Protein AF-A0A7Y5V4P2-F1 (afdb_monomer_lite)

Sequence (336 aa):
MTNLQVGQTVPDFKLDTYLPTKKDFGDFSLAANMAAGKWTVLVFYPADFTFVCATEFSSLAELYPQFQKLGAEVVTVSTDTKFTHLAWQEHEGELKGVTYPMGADPTARVSKLFGVYLEDAGVDLRDVDVERIRAAYRDGATVLVPCHRSHLDYVLISSQLFERDVMIPHVVAGENLSFFPLGPLLRRVGAVFIKRSFSGDRVFPAVFSAYLRQLIRDEFPLEFFIEGGRSRTGKLLPPKLGVLSMVMDAAAEARADRRVTLLPVAISYEQIAEEGAYARELDGGRKQAEDLGQVVKAGKVVTKRYGRVFMRVGQPILAGEVLGGLPRPWAELGRE

Structure (mmCIF, N/CA/C/O backbone):
data_AF-A0A7Y5V4P2-F1
#
_entry.id   AF-A0A7Y5V4P2-F1
#
loop_
_atom_site.group_PDB
_atom_site.id
_atom_site.type_symbol
_atom_site.label_atom_id
_atom_site.label_alt_id
_atom_site.label_comp_id
_atom_site.label_asym_id
_atom_site.label_entity_id
_atom_site.label_seq_id
_atom_site.pdbx_PDB_ins_code
_atom_site.Cartn_x
_atom_site.Cartn_y
_atom_site.Cartn_z
_atom_site.occupancy
_atom_site.B_iso_or_equiv
_atom_site.auth_seq_id
_atom_site.auth_comp_id
_atom_site.auth_asym_id
_atom_site.auth_atom_id
_atom_site.pdbx_PDB_model_num
ATOM 1 N N . MET A 1 1 ? 0.064 -15.261 -23.909 1.00 46.72 1 MET A N 1
ATOM 2 C CA . MET A 1 1 ? 1.267 -15.153 -24.770 1.00 46.72 1 MET A CA 1
ATOM 3 C C . MET A 1 1 ? 2.445 -15.722 -23.995 1.00 46.72 1 MET A C 1
ATOM 5 O O . MET A 1 1 ? 2.430 -15.631 -22.777 1.00 46.72 1 MET A O 1
ATOM 9 N N . THR A 1 2 ? 3.409 -16.366 -24.649 1.00 53.16 2 THR A N 1
ATOM 10 C CA . THR A 1 2 ? 4.579 -16.954 -23.973 1.00 53.16 2 THR A CA 1
ATOM 11 C C . THR A 1 2 ? 5.587 -15.846 -23.650 1.00 53.16 2 THR A C 1
ATOM 13 O O . THR A 1 2 ? 6.004 -15.141 -24.564 1.00 53.16 2 THR A O 1
ATOM 16 N N . ASN A 1 3 ? 5.955 -15.671 -22.378 1.00 67.25 3 ASN A N 1
ATOM 17 C CA . ASN A 1 3 ? 6.909 -14.638 -21.941 1.00 67.25 3 ASN A CA 1
ATOM 18 C C . ASN A 1 3 ? 8.305 -14.864 -22.551 1.00 67.25 3 ASN A C 1
ATOM 20 O O . ASN A 1 3 ? 8.733 -16.016 -22.681 1.00 67.25 3 ASN A O 1
ATOM 24 N N . LEU A 1 4 ? 9.024 -13.777 -22.867 1.00 78.44 4 LEU A N 1
ATOM 25 C CA . LEU A 1 4 ? 10.413 -13.830 -23.340 1.00 78.44 4 LEU A CA 1
ATOM 26 C C . LEU A 1 4 ? 11.330 -14.534 -22.334 1.00 78.44 4 LEU A C 1
ATOM 28 O O . LEU A 1 4 ? 11.268 -14.296 -21.127 1.00 78.44 4 LEU A O 1
ATOM 32 N N . GLN A 1 5 ? 12.223 -15.377 -22.847 1.00 77.56 5 GLN A N 1
ATOM 33 C CA . GLN A 1 5 ? 13.263 -16.048 -22.071 1.00 77.56 5 GLN A CA 1
ATOM 34 C C . GLN A 1 5 ? 14.657 -15.636 -22.543 1.00 77.56 5 GLN A C 1
ATOM 36 O O . GLN A 1 5 ? 14.866 -15.256 -23.695 1.00 77.56 5 GLN A O 1
ATOM 41 N N . VAL A 1 6 ? 15.637 -15.746 -21.647 1.00 81.31 6 VAL A N 1
ATOM 42 C CA . VAL A 1 6 ? 17.045 -15.496 -21.974 1.00 81.31 6 VAL A CA 1
ATOM 43 C C . VAL A 1 6 ? 17.484 -16.412 -23.120 1.00 81.31 6 VAL A C 1
ATOM 45 O O . VAL A 1 6 ? 17.203 -17.608 -23.109 1.00 81.31 6 VAL A O 1
ATOM 48 N N . GLY A 1 7 ? 18.174 -15.840 -24.108 1.00 85.12 7 GLY A N 1
ATOM 49 C CA . GLY A 1 7 ? 18.605 -16.539 -25.323 1.00 85.12 7 GLY A CA 1
ATOM 50 C C . GLY A 1 7 ? 17.618 -16.443 -26.490 1.00 85.12 7 GLY A C 1
ATOM 51 O O . GLY A 1 7 ? 17.975 -16.817 -27.604 1.00 85.12 7 GLY A O 1
ATOM 52 N N . GLN A 1 8 ? 16.411 -15.911 -26.274 1.00 86.50 8 GLN A N 1
ATOM 53 C CA . GLN A 1 8 ? 15.473 -15.602 -27.353 1.00 86.50 8 GLN A CA 1
ATOM 54 C C . GLN A 1 8 ? 15.733 -14.212 -27.938 1.00 86.50 8 GLN A C 1
ATOM 56 O O . GLN A 1 8 ? 16.146 -13.285 -27.240 1.00 86.50 8 GLN A O 1
ATOM 61 N N . THR A 1 9 ? 15.450 -14.057 -29.230 1.00 89.12 9 THR A N 1
ATOM 62 C CA . THR A 1 9 ? 15.444 -12.748 -29.884 1.00 89.12 9 THR A CA 1
ATOM 63 C C . THR A 1 9 ? 14.232 -11.951 -29.416 1.00 89.12 9 THR A C 1
ATOM 65 O O . THR A 1 9 ? 13.101 -12.426 -29.509 1.00 89.12 9 THR A O 1
ATOM 68 N N . VAL A 1 10 ? 14.467 -10.732 -28.932 1.00 90.56 10 VAL A N 1
ATOM 69 C CA . VAL A 1 10 ? 13.402 -9.800 -28.548 1.00 90.56 10 VAL A CA 1
ATOM 70 C C . VAL A 1 10 ? 12.703 -9.300 -29.823 1.00 90.56 10 VAL A C 1
ATOM 72 O O . VAL A 1 10 ? 13.386 -8.752 -30.692 1.00 90.56 10 VAL A O 1
ATOM 75 N N . PRO A 1 11 ? 11.375 -9.483 -29.975 1.00 91.12 11 PRO A N 1
ATOM 76 C CA . PRO A 1 11 ? 10.619 -8.885 -31.070 1.00 91.12 11 PRO A CA 1
ATOM 77 C C . PRO A 1 11 ? 10.746 -7.362 -31.065 1.00 91.12 11 PRO A C 1
ATOM 79 O O . PRO A 1 11 ? 10.802 -6.750 -29.998 1.00 91.12 11 PRO A O 1
ATOM 82 N N . ASP A 1 12 ? 10.749 -6.747 -32.247 1.00 93.38 12 ASP A N 1
ATOM 83 C CA . ASP A 1 12 ? 10.795 -5.288 -32.337 1.00 93.38 12 ASP A CA 1
ATOM 84 C C . ASP A 1 12 ? 9.574 -4.650 -31.659 1.00 93.38 12 ASP A C 1
ATOM 86 O O . ASP A 1 12 ? 8.442 -5.139 -31.751 1.00 93.38 12 ASP A O 1
ATOM 90 N N . PHE A 1 13 ? 9.817 -3.530 -30.988 1.00 94.19 13 PHE A N 1
ATOM 91 C CA . PHE A 1 13 ? 8.788 -2.717 -30.369 1.00 94.19 13 PHE A CA 1
ATOM 92 C C . PHE A 1 13 ? 9.157 -1.237 -30.456 1.00 94.19 13 PHE A C 1
ATOM 94 O O . PHE A 1 13 ? 10.322 -0.850 -30.595 1.00 94.19 13 PHE A O 1
ATOM 101 N N . LYS A 1 14 ? 8.121 -0.407 -30.341 1.00 95.31 14 LYS A N 1
ATOM 102 C CA . LYS A 1 14 ? 8.240 1.041 -30.222 1.00 95.31 14 LYS A CA 1
ATOM 103 C C . LYS A 1 14 ? 7.509 1.518 -28.980 1.00 95.31 14 LYS A C 1
ATOM 105 O O . LYS A 1 14 ? 6.436 0.990 -28.674 1.00 95.31 14 LYS A O 1
ATOM 110 N N . LEU A 1 15 ? 8.101 2.494 -28.307 1.00 95.56 15 LEU A N 1
ATOM 111 C CA . LEU A 1 15 ? 7.530 3.199 -27.171 1.00 95.56 15 LEU A CA 1
ATOM 112 C C . LEU A 1 15 ? 7.496 4.686 -27.490 1.00 95.56 15 LEU A C 1
ATOM 114 O O . LEU A 1 15 ? 8.485 5.253 -27.948 1.00 95.56 15 LEU A O 1
ATOM 118 N N . ASP A 1 16 ? 6.366 5.307 -27.203 1.00 93.81 16 ASP A N 1
ATOM 119 C CA . ASP A 1 16 ? 6.299 6.752 -27.058 1.00 93.81 16 ASP A CA 1
ATOM 120 C C . ASP A 1 16 ? 7.127 7.151 -25.832 1.00 93.81 16 ASP A C 1
ATOM 122 O O . ASP A 1 16 ? 7.100 6.454 -24.822 1.00 93.81 16 ASP A O 1
ATOM 126 N N . THR A 1 17 ? 7.863 8.256 -25.894 1.00 95.81 17 THR A N 1
ATOM 127 C CA . THR A 1 17 ? 8.736 8.684 -24.795 1.00 95.81 17 THR A CA 1
ATOM 128 C C . THR A 1 17 ? 8.528 10.143 -24.426 1.00 95.81 17 THR A C 1
ATOM 130 O O . THR A 1 17 ? 8.173 10.976 -25.264 1.00 95.81 17 THR A O 1
ATOM 133 N N . TYR A 1 18 ? 8.790 10.461 -23.164 1.00 94.31 18 TYR A N 1
ATOM 134 C CA . TYR A 1 18 ? 9.160 11.804 -22.742 1.00 94.31 18 TYR A CA 1
ATOM 135 C C . TYR A 1 18 ? 10.689 11.901 -22.668 1.00 94.31 18 TYR A C 1
ATOM 137 O O . TYR A 1 18 ? 11.353 10.981 -22.183 1.00 94.31 18 TYR A O 1
ATOM 145 N N . LEU A 1 19 ? 11.251 13.002 -23.175 1.00 94.44 19 LEU A N 1
ATOM 146 C CA . LEU A 1 19 ? 12.688 13.276 -23.199 1.00 94.44 19 LEU A CA 1
ATOM 147 C C . LEU A 1 19 ? 13.005 14.456 -22.265 1.00 94.44 19 LEU A C 1
ATOM 149 O O . LEU A 1 19 ? 12.947 15.611 -22.703 1.00 94.44 19 LEU A O 1
ATOM 153 N N . PRO A 1 20 ? 13.409 14.202 -21.005 1.00 89.62 20 PRO A N 1
ATOM 154 C CA . PRO A 1 20 ? 13.652 15.254 -20.013 1.00 89.62 20 PRO A CA 1
ATOM 155 C C . PRO A 1 20 ? 14.678 16.310 -20.449 1.00 89.62 20 PRO A C 1
ATOM 157 O O . PRO A 1 20 ? 14.543 17.487 -20.127 1.00 89.62 20 PRO A O 1
ATOM 160 N N . THR A 1 21 ? 15.683 15.914 -21.237 1.00 88.56 21 THR A N 1
ATOM 161 C CA . THR A 1 21 ? 16.720 16.823 -21.764 1.00 88.56 21 THR A CA 1
ATOM 162 C C . THR A 1 21 ? 16.181 17.850 -22.753 1.00 88.56 21 THR A C 1
ATOM 164 O O . THR A 1 21 ? 16.709 18.958 -22.831 1.00 88.56 21 THR A O 1
ATOM 167 N N . LYS A 1 22 ? 15.144 17.489 -23.513 1.00 88.62 22 LYS A N 1
ATOM 168 C CA . LYS A 1 22 ? 14.515 18.356 -24.517 1.00 88.62 22 LYS A CA 1
ATOM 169 C C . LYS A 1 22 ? 13.236 19.012 -24.008 1.00 88.62 22 LYS A C 1
ATOM 171 O O . LYS A 1 22 ? 12.772 19.955 -24.639 1.00 88.62 22 LYS A O 1
ATOM 176 N N . LYS A 1 23 ? 12.689 18.520 -22.888 1.00 87.31 23 LYS A N 1
ATOM 177 C CA . LYS A 1 23 ? 11.337 18.840 -22.407 1.00 87.31 23 LYS A CA 1
ATOM 178 C C . LYS A 1 23 ? 10.287 18.661 -23.506 1.00 87.31 23 LYS A C 1
ATOM 180 O O . LYS A 1 23 ? 9.402 19.490 -23.677 1.00 87.31 23 LYS A O 1
ATOM 185 N N . ASP A 1 24 ? 10.437 17.589 -24.275 1.00 92.69 24 ASP A N 1
ATOM 186 C CA . ASP A 1 24 ? 9.599 17.293 -25.433 1.00 92.69 24 ASP A CA 1
ATOM 187 C C . ASP A 1 24 ? 9.341 15.786 -25.522 1.00 92.69 24 ASP A C 1
ATOM 189 O O . ASP A 1 24 ? 9.983 14.977 -24.841 1.00 92.69 24 ASP A O 1
ATOM 193 N N . PHE A 1 25 ? 8.392 15.407 -26.363 1.00 93.50 25 PHE A N 1
ATOM 194 C CA . PHE A 1 25 ? 8.066 14.021 -26.638 1.00 93.50 25 PHE A CA 1
ATOM 195 C C . PHE A 1 25 ? 8.929 13.462 -27.770 1.00 93.50 25 PHE A C 1
ATOM 197 O O . PHE A 1 25 ? 9.363 14.170 -28.676 1.00 93.50 25 PHE A O 1
ATOM 204 N N . GLY A 1 26 ? 9.164 12.159 -27.729 1.00 94.12 26 GLY A N 1
ATOM 205 C CA . GLY A 1 26 ? 9.856 11.434 -28.785 1.00 94.12 26 GLY A CA 1
ATOM 206 C 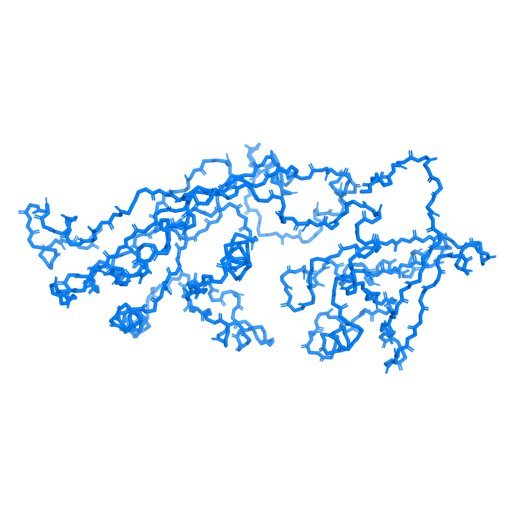C . GLY A 1 26 ? 9.369 9.999 -28.873 1.00 94.12 26 GLY A C 1
ATOM 207 O O . GLY A 1 26 ? 8.365 9.629 -28.265 1.00 94.12 26 GLY A O 1
ATOM 208 N N . ASP A 1 27 ? 10.126 9.170 -29.574 1.00 93.88 27 ASP A N 1
ATOM 209 C CA . ASP A 1 27 ? 9.908 7.734 -29.642 1.00 93.88 27 ASP A CA 1
ATOM 210 C C . ASP A 1 27 ? 11.218 6.969 -29.439 1.00 93.88 27 ASP A C 1
ATOM 212 O O . ASP A 1 27 ? 12.310 7.441 -29.762 1.00 93.88 27 ASP A O 1
ATOM 216 N N . PHE A 1 28 ? 11.093 5.770 -28.883 1.00 96.06 28 PHE A N 1
ATOM 217 C CA . PHE A 1 28 ? 12.159 4.788 -28.812 1.00 96.06 28 PHE A CA 1
ATOM 218 C C . PHE A 1 28 ? 11.777 3.575 -29.658 1.00 96.06 28 PHE A C 1
ATOM 220 O O . PHE A 1 28 ? 10.699 3.006 -29.486 1.00 96.06 28 PHE A O 1
ATOM 227 N N . SER A 1 29 ? 12.679 3.149 -30.543 1.00 96.50 29 SER A N 1
ATOM 228 C CA . SER A 1 29 ? 12.536 1.938 -31.354 1.00 96.50 29 SER A CA 1
ATOM 229 C C . SER A 1 29 ? 13.700 0.994 -31.089 1.00 96.50 29 SER A C 1
ATOM 231 O O . SER A 1 29 ? 14.861 1.368 -31.280 1.00 96.50 29 SER A O 1
ATOM 233 N N . LEU A 1 30 ? 13.384 -0.247 -30.703 1.00 94.88 30 LEU A N 1
ATOM 234 C CA . LEU A 1 30 ? 14.398 -1.270 -30.458 1.00 94.88 30 LEU A CA 1
ATOM 235 C C . LEU A 1 30 ? 15.217 -1.547 -31.727 1.00 94.88 30 LEU A C 1
ATOM 237 O O . LEU A 1 30 ? 16.445 -1.519 -31.672 1.00 94.88 30 LEU A O 1
ATOM 241 N N . ALA A 1 31 ? 14.560 -1.742 -32.876 1.00 94.44 31 ALA A N 1
ATOM 242 C CA . ALA A 1 31 ? 15.240 -1.963 -34.151 1.00 94.44 31 ALA A CA 1
ATOM 243 C C . ALA A 1 31 ? 16.195 -0.818 -34.526 1.00 94.44 31 ALA A C 1
ATOM 245 O O . ALA A 1 31 ? 17.320 -1.080 -34.952 1.00 94.44 31 ALA A O 1
ATOM 246 N N . ALA A 1 32 ? 15.787 0.442 -34.332 1.00 94.75 32 ALA A N 1
ATOM 247 C CA . ALA A 1 32 ? 16.648 1.591 -34.612 1.00 94.75 32 ALA A CA 1
ATOM 248 C C . ALA A 1 32 ? 17.872 1.633 -33.680 1.00 94.75 32 ALA A C 1
ATOM 250 O O . ALA A 1 32 ? 18.988 1.872 -34.142 1.00 94.75 32 ALA A O 1
ATOM 251 N N . ASN A 1 33 ? 17.685 1.348 -32.385 1.00 95.62 33 ASN A N 1
ATOM 252 C CA . ASN A 1 33 ? 18.783 1.321 -31.417 1.00 95.62 33 ASN A CA 1
ATOM 253 C C . ASN A 1 33 ? 19.777 0.177 -31.706 1.00 95.62 33 ASN A C 1
ATOM 255 O O . ASN A 1 33 ? 20.990 0.382 -31.676 1.00 95.62 33 ASN A O 1
ATOM 259 N N . MET A 1 34 ? 19.269 -1.004 -32.078 1.00 93.06 34 MET A N 1
ATOM 260 C CA . MET A 1 34 ? 20.093 -2.146 -32.491 1.00 93.06 34 MET A CA 1
ATOM 261 C C . MET A 1 34 ? 20.842 -1.884 -33.803 1.00 93.06 34 MET A C 1
ATOM 263 O O . MET A 1 34 ? 22.017 -2.231 -33.910 1.00 93.06 34 MET A O 1
ATOM 267 N N . ALA A 1 35 ? 20.205 -1.242 -34.789 1.00 94.12 35 ALA A N 1
ATOM 268 C CA . ALA A 1 35 ? 20.853 -0.854 -36.046 1.00 94.12 35 ALA A CA 1
ATOM 269 C C . ALA A 1 35 ? 21.983 0.166 -35.828 1.00 94.12 35 ALA A C 1
ATOM 271 O O . ALA A 1 35 ? 22.975 0.157 -36.553 1.00 94.12 35 ALA A O 1
ATOM 272 N N . ALA A 1 36 ? 21.865 1.003 -34.793 1.00 93.88 36 ALA A N 1
ATOM 273 C CA . ALA A 1 36 ? 22.924 1.901 -34.343 1.00 93.88 36 ALA A CA 1
ATOM 274 C C . ALA A 1 36 ? 24.044 1.192 -33.549 1.00 93.88 36 ALA A C 1
ATOM 276 O O . ALA A 1 36 ? 24.960 1.856 -33.067 1.00 93.88 36 ALA A O 1
ATOM 277 N N . GLY A 1 37 ? 23.983 -0.137 -33.391 1.00 94.38 37 GLY A N 1
ATOM 278 C CA . GLY A 1 37 ? 24.982 -0.932 -32.673 1.00 94.38 37 GLY A CA 1
ATOM 279 C C . GLY A 1 37 ? 24.985 -0.716 -31.158 1.00 94.38 37 GLY A C 1
ATOM 280 O O . GLY A 1 37 ? 25.968 -1.059 -30.503 1.00 94.38 37 GLY A O 1
ATOM 281 N N . LYS A 1 38 ? 23.917 -0.132 -30.599 1.00 95.88 38 LYS A N 1
ATOM 282 C CA . LYS A 1 38 ? 23.808 0.156 -29.169 1.00 95.88 38 LYS A CA 1
ATOM 283 C C . LYS A 1 38 ? 23.125 -0.981 -28.412 1.00 95.88 38 LYS A C 1
ATOM 285 O O . LYS A 1 38 ? 22.160 -1.586 -28.882 1.00 95.88 38 LYS A O 1
ATOM 290 N N . TRP A 1 39 ? 23.580 -1.218 -27.186 1.00 96.06 39 TRP A N 1
ATOM 291 C CA . TRP A 1 39 ? 22.848 -2.022 -26.212 1.00 96.06 39 TRP A CA 1
ATOM 292 C C . TRP A 1 39 ? 21.600 -1.274 -25.735 1.00 96.06 39 TRP A C 1
ATOM 294 O O . TRP A 1 39 ? 21.584 -0.046 -25.682 1.00 96.06 39 TRP A O 1
ATOM 304 N N . THR A 1 40 ? 20.551 -2.011 -25.371 1.00 95.25 40 THR A N 1
ATOM 305 C CA . THR A 1 40 ? 19.330 -1.443 -24.780 1.00 95.25 40 THR A CA 1
ATOM 306 C C . THR A 1 40 ? 19.194 -1.935 -23.348 1.00 95.25 40 THR A C 1
ATOM 308 O O . THR A 1 40 ? 19.207 -3.143 -23.115 1.00 95.25 40 THR A O 1
ATOM 311 N N . VAL A 1 41 ? 19.034 -1.015 -22.402 1.00 94.62 41 VAL A N 1
ATOM 312 C CA . VAL A 1 41 ? 18.730 -1.302 -20.998 1.00 94.62 41 VAL A CA 1
ATOM 313 C C . VAL A 1 41 ? 17.326 -0.784 -20.714 1.00 94.62 41 VAL A C 1
ATOM 315 O O . VAL A 1 41 ? 17.107 0.423 -20.669 1.00 94.62 41 VAL A O 1
ATOM 318 N N . LEU A 1 42 ? 16.374 -1.700 -20.540 1.00 92.50 42 LEU A N 1
ATOM 319 C CA . LEU A 1 42 ? 15.011 -1.361 -20.137 1.00 92.50 42 LEU A CA 1
ATOM 320 C C . LEU A 1 42 ? 14.890 -1.459 -18.620 1.00 92.50 42 LEU A C 1
ATOM 322 O O . LEU A 1 42 ? 15.243 -2.488 -18.040 1.00 92.50 42 LEU A O 1
ATOM 326 N N . VAL A 1 43 ? 14.371 -0.411 -17.991 1.00 89.06 43 VAL A N 1
ATOM 327 C CA . VAL A 1 43 ? 14.134 -0.366 -16.545 1.00 89.06 43 VAL A CA 1
ATOM 328 C C . VAL A 1 43 ? 12.640 -0.201 -16.306 1.00 89.06 43 VAL A C 1
ATOM 330 O O . VAL A 1 43 ? 12.096 0.887 -16.464 1.00 89.06 43 VAL A O 1
ATOM 333 N N . PHE A 1 44 ? 11.969 -1.297 -15.962 1.00 85.44 44 PHE A N 1
ATOM 334 C CA . PHE A 1 44 ? 10.529 -1.291 -15.716 1.00 85.44 44 PHE A CA 1
ATOM 335 C C . PHE A 1 44 ? 10.219 -0.831 -14.297 1.00 85.44 44 PHE A C 1
ATOM 337 O O . PHE A 1 44 ? 10.875 -1.273 -13.353 1.00 85.44 44 PHE A O 1
ATOM 344 N N . TYR A 1 45 ? 9.197 0.006 -14.148 1.00 75.94 45 TYR A N 1
ATOM 345 C CA . TYR A 1 45 ? 8.728 0.466 -12.849 1.00 75.94 45 TYR A CA 1
ATOM 346 C C . TYR A 1 45 ? 7.188 0.527 -12.788 1.00 75.94 45 TYR A C 1
ATOM 348 O O . TYR A 1 45 ? 6.549 0.735 -13.819 1.00 75.94 45 TYR A O 1
ATOM 356 N N . PRO A 1 46 ? 6.586 0.310 -11.600 1.00 67.00 46 PRO A N 1
ATOM 357 C CA . PRO A 1 46 ? 5.139 0.205 -11.413 1.00 67.00 46 PRO A CA 1
ATOM 358 C C . PRO A 1 46 ? 4.300 1.354 -11.981 1.00 67.00 46 PRO A C 1
ATOM 360 O O . PRO A 1 46 ? 3.420 1.095 -12.796 1.00 67.00 46 PRO A O 1
ATOM 363 N N . ALA A 1 47 ? 4.534 2.588 -11.528 1.00 70.69 47 ALA A N 1
ATOM 364 C CA . ALA A 1 47 ? 3.799 3.762 -11.987 1.00 70.69 47 ALA A CA 1
ATOM 365 C C . ALA A 1 47 ? 4.485 5.075 -11.570 1.00 70.69 47 ALA A C 1
ATOM 367 O O . ALA A 1 47 ? 5.167 5.136 -10.541 1.00 70.69 47 ALA A O 1
ATOM 368 N N . ASP A 1 48 ? 4.261 6.135 -12.337 1.00 71.56 48 ASP A N 1
ATOM 369 C CA . ASP A 1 48 ? 4.612 7.513 -11.995 1.00 71.56 48 ASP A CA 1
ATOM 370 C C . ASP A 1 48 ? 3.883 7.970 -10.721 1.00 71.56 48 ASP A C 1
ATOM 372 O O . ASP A 1 48 ? 2.800 7.484 -10.396 1.00 71.56 48 ASP A O 1
ATOM 376 N N . PHE A 1 49 ? 4.456 8.933 -9.990 1.00 61.00 49 PHE A N 1
ATOM 377 C CA . PHE A 1 49 ? 3.898 9.454 -8.727 1.00 61.00 49 PHE A CA 1
ATOM 378 C C . PHE A 1 49 ? 3.653 8.397 -7.632 1.00 61.00 49 PHE A C 1
ATOM 380 O O . PHE A 1 49 ? 2.978 8.674 -6.636 1.00 61.00 49 PHE A O 1
ATOM 387 N N . THR A 1 50 ? 4.209 7.195 -7.785 1.00 52.88 50 THR A N 1
ATOM 388 C CA . THR A 1 50 ? 4.221 6.160 -6.747 1.00 52.88 50 THR A CA 1
ATOM 389 C C . THR A 1 50 ? 5.585 6.084 -6.067 1.00 52.88 50 THR A C 1
ATOM 391 O O . THR A 1 50 ? 6.534 6.758 -6.456 1.00 52.88 50 THR A O 1
ATOM 394 N N . PHE A 1 51 ? 5.704 5.252 -5.032 1.00 47.66 51 PHE A N 1
ATOM 395 C CA . PHE A 1 51 ? 6.922 5.100 -4.225 1.00 47.66 51 PHE A CA 1
ATOM 396 C C . PHE A 1 51 ? 8.050 4.337 -4.928 1.00 47.66 51 PHE A C 1
ATOM 398 O O . PHE A 1 51 ? 8.957 3.840 -4.256 1.00 47.66 51 PHE A O 1
ATOM 405 N N . VAL A 1 52 ? 8.003 4.231 -6.259 1.00 49.16 52 VAL A N 1
ATOM 406 C CA . VAL A 1 52 ? 9.183 3.891 -7.053 1.00 49.16 52 VAL A CA 1
ATOM 407 C C . VAL A 1 52 ? 10.257 4.862 -6.625 1.00 49.16 52 VAL A C 1
ATOM 409 O O . VAL A 1 52 ? 10.077 6.075 -6.727 1.00 49.16 52 VAL A O 1
ATOM 412 N N . CYS A 1 53 ? 11.291 4.321 -5.989 1.00 50.81 53 CYS A N 1
ATOM 413 C CA . CYS A 1 53 ? 12.167 5.133 -5.177 1.00 50.81 53 CYS A CA 1
ATOM 414 C C . CYS A 1 53 ? 12.793 6.159 -6.117 1.00 50.81 53 CYS A C 1
ATOM 416 O O . CYS A 1 53 ? 13.530 5.794 -7.028 1.00 50.81 53 CYS A O 1
ATOM 418 N N . ALA A 1 54 ? 12.492 7.442 -5.937 1.00 52.09 54 ALA A N 1
ATOM 419 C CA . ALA A 1 54 ? 13.109 8.477 -6.753 1.00 52.09 54 ALA A CA 1
ATOM 420 C C . ALA A 1 54 ? 14.650 8.485 -6.569 1.00 52.09 54 ALA A C 1
ATOM 422 O O . ALA A 1 54 ? 15.392 8.917 -7.451 1.00 52.09 54 ALA A O 1
ATOM 423 N N . THR A 1 55 ? 15.142 7.799 -5.529 1.00 56.72 55 THR A N 1
ATOM 424 C CA . THR A 1 55 ? 16.535 7.363 -5.364 1.00 56.72 55 THR A CA 1
ATOM 425 C C . THR A 1 55 ? 17.028 6.356 -6.418 1.00 56.72 55 THR A C 1
ATOM 427 O O . THR A 1 55 ? 18.178 6.470 -6.834 1.00 56.72 55 THR A O 1
ATOM 430 N N . GLU A 1 56 ? 16.217 5.408 -6.906 1.00 64.69 56 GLU A N 1
ATOM 431 C CA . GLU A 1 56 ? 16.568 4.497 -8.013 1.00 64.69 56 GLU A CA 1
ATOM 432 C C . GLU A 1 56 ? 16.699 5.268 -9.328 1.00 64.69 56 GLU A C 1
ATOM 434 O O . GLU A 1 56 ? 17.651 5.051 -10.077 1.00 64.69 56 GLU A O 1
ATOM 439 N N . PHE A 1 57 ? 15.802 6.226 -9.577 1.00 75.44 57 PHE A N 1
ATOM 440 C CA . PHE A 1 57 ? 15.857 7.087 -10.760 1.00 75.44 57 PHE A CA 1
ATOM 441 C C . PHE A 1 57 ? 17.054 8.036 -10.726 1.00 75.44 57 PHE A C 1
ATOM 443 O O . PHE A 1 57 ? 17.740 8.191 -11.740 1.00 75.44 57 PHE A O 1
ATOM 450 N N . SER A 1 58 ? 17.332 8.623 -9.561 1.00 70.56 58 SER A N 1
ATOM 451 C CA . SER A 1 58 ? 18.507 9.460 -9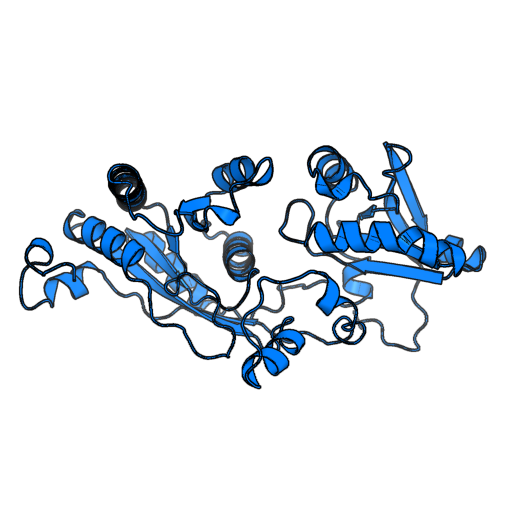.323 1.00 70.56 58 SER A CA 1
ATOM 452 C C . SER A 1 58 ? 19.809 8.658 -9.460 1.00 70.56 58 SER A C 1
ATOM 454 O O . SER A 1 58 ? 20.690 9.045 -10.223 1.00 70.56 58 SER A O 1
ATOM 456 N N . SER A 1 59 ? 19.897 7.468 -8.851 1.00 77.56 59 SER A N 1
ATOM 457 C CA . SER A 1 59 ? 21.061 6.572 -8.990 1.00 77.56 59 SER A CA 1
ATOM 458 C C . SER A 1 59 ? 21.273 6.141 -10.442 1.00 77.56 59 SER A C 1
ATOM 460 O O . SER A 1 59 ? 22.396 6.122 -10.945 1.00 77.56 59 SER A O 1
ATOM 462 N N . LEU A 1 60 ? 20.190 5.814 -11.152 1.00 82.38 60 LEU A N 1
ATOM 463 C CA . LEU A 1 60 ? 20.252 5.490 -12.571 1.00 82.38 60 LEU A CA 1
ATOM 464 C C . LEU A 1 60 ? 20.720 6.695 -13.393 1.00 82.38 60 LEU A C 1
ATOM 466 O O . LEU A 1 60 ? 21.491 6.522 -14.333 1.00 82.38 60 LEU A O 1
ATOM 470 N N . ALA A 1 61 ? 20.307 7.910 -13.030 1.00 86.25 61 ALA A N 1
ATOM 471 C CA . ALA A 1 61 ? 20.724 9.135 -13.704 1.00 86.25 61 ALA A CA 1
ATOM 472 C C . ALA A 1 61 ? 22.214 9.431 -13.494 1.00 86.25 61 ALA A C 1
ATOM 474 O O . ALA A 1 61 ? 22.896 9.814 -14.444 1.00 86.25 61 ALA A O 1
ATOM 475 N N . GLU A 1 62 ? 22.746 9.175 -12.297 1.00 87.25 62 GLU A N 1
ATOM 476 C CA . GLU A 1 62 ? 24.184 9.258 -12.015 1.00 87.25 62 GLU A CA 1
ATOM 477 C C . GLU A 1 62 ? 25.000 8.242 -12.834 1.00 87.25 62 GLU A C 1
ATOM 479 O O . GLU A 1 62 ? 26.105 8.543 -13.296 1.00 87.25 62 GLU A O 1
ATOM 484 N N . LEU A 1 63 ? 24.453 7.041 -13.052 1.00 90.12 63 LEU A N 1
ATOM 485 C CA . LEU A 1 63 ? 25.101 5.976 -13.824 1.00 90.12 63 LEU A CA 1
ATOM 486 C C . LEU A 1 63 ? 24.890 6.097 -15.337 1.00 90.12 63 LEU A C 1
ATOM 488 O O . LEU A 1 63 ? 25.661 5.524 -16.109 1.00 90.12 63 LEU A O 1
ATOM 492 N N . TYR A 1 64 ? 23.884 6.841 -15.788 1.00 93.25 64 TYR A N 1
ATOM 493 C CA . TYR A 1 64 ? 23.510 6.941 -17.198 1.00 93.25 64 TYR A CA 1
ATOM 494 C C . TYR A 1 64 ? 24.669 7.356 -18.127 1.00 93.25 64 TYR A C 1
ATOM 496 O O . TYR A 1 64 ? 24.873 6.683 -19.142 1.00 93.25 64 TYR A O 1
ATOM 504 N N . PRO A 1 65 ? 25.539 8.327 -17.774 1.00 93.12 65 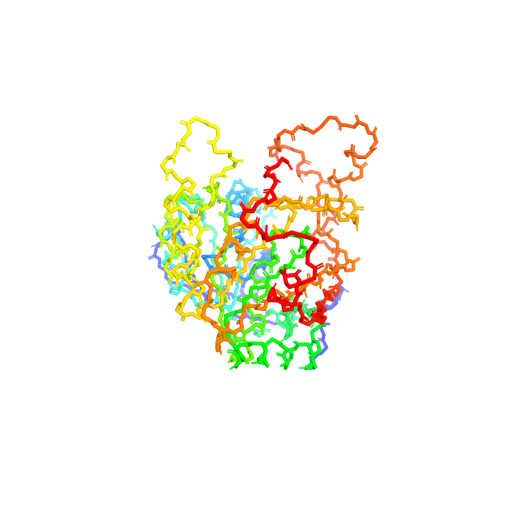PRO A N 1
ATOM 505 C CA . PRO A 1 65 ? 26.730 8.627 -18.571 1.00 93.12 65 PRO A CA 1
ATOM 506 C C . PRO A 1 65 ? 27.694 7.440 -18.727 1.00 93.12 65 PRO A C 1
ATOM 508 O O . PRO A 1 65 ? 28.422 7.356 -19.716 1.00 93.12 65 PRO A O 1
ATOM 511 N N . GLN A 1 66 ? 27.740 6.518 -17.760 1.00 93.50 66 GLN A N 1
ATOM 512 C CA . GLN A 1 66 ? 28.569 5.312 -17.849 1.00 93.50 66 GLN A CA 1
ATOM 513 C C . GLN A 1 66 ? 27.963 4.293 -18.815 1.00 93.50 66 GLN A C 1
ATOM 515 O O . GLN A 1 66 ? 28.692 3.740 -19.636 1.00 93.50 66 GLN A O 1
ATOM 520 N N . PHE A 1 67 ? 26.641 4.099 -18.780 1.00 93.31 67 PHE A N 1
ATOM 521 C CA . PHE A 1 67 ? 25.939 3.270 -19.763 1.00 93.31 67 PHE A CA 1
ATOM 522 C C . PHE A 1 67 ? 26.163 3.790 -21.185 1.00 93.31 67 PHE A C 1
ATOM 524 O O . PHE A 1 67 ? 26.550 3.017 -22.061 1.00 93.31 67 PHE A O 1
ATOM 531 N N . GLN A 1 68 ? 26.061 5.106 -21.390 1.00 92.56 68 GLN A N 1
ATOM 532 C CA . GLN A 1 68 ? 26.331 5.719 -22.691 1.00 92.56 68 GLN A CA 1
ATOM 533 C C . GLN A 1 68 ? 27.767 5.467 -23.175 1.00 92.56 68 GLN A C 1
ATOM 535 O O . GLN A 1 68 ? 27.972 5.128 -24.340 1.00 92.56 68 GLN A O 1
ATOM 540 N N . LYS A 1 69 ? 28.769 5.560 -22.286 1.00 95.00 69 LYS A N 1
ATOM 541 C CA . LYS A 1 69 ? 30.175 5.235 -22.612 1.00 95.00 69 LYS A CA 1
ATOM 542 C C . LYS A 1 69 ? 30.379 3.770 -22.999 1.00 95.00 69 LYS A C 1
ATOM 544 O O . LYS A 1 69 ? 31.262 3.478 -23.799 1.00 95.00 69 LYS A O 1
ATOM 549 N N . LEU A 1 70 ? 29.576 2.863 -22.447 1.00 94.94 70 LEU A N 1
ATOM 550 C CA . LEU A 1 70 ? 29.574 1.439 -22.792 1.00 94.94 70 LEU A CA 1
ATOM 551 C C . LEU A 1 70 ? 28.751 1.130 -24.057 1.00 94.94 70 LEU A C 1
ATOM 553 O O . LEU A 1 70 ? 28.589 -0.036 -24.410 1.00 94.94 70 LEU A O 1
ATOM 557 N N . GLY A 1 71 ? 28.232 2.154 -24.743 1.00 94.56 71 GLY A N 1
ATOM 558 C CA . GLY A 1 71 ? 27.398 1.987 -25.930 1.00 94.56 71 GLY A CA 1
ATOM 559 C C . GLY A 1 71 ? 25.991 1.481 -25.612 1.00 94.56 71 GLY A C 1
ATOM 560 O O . GLY A 1 71 ? 25.367 0.872 -26.475 1.00 94.56 71 GLY A O 1
ATOM 561 N N . ALA A 1 72 ? 25.495 1.693 -24.391 1.00 95.38 72 ALA A N 1
ATOM 562 C CA . ALA A 1 72 ? 24.153 1.314 -23.968 1.00 95.38 72 ALA A CA 1
ATOM 563 C C . ALA A 1 72 ? 23.227 2.533 -23.855 1.00 95.38 72 ALA A C 1
ATOM 565 O O . ALA A 1 72 ? 23.609 3.576 -23.327 1.00 95.38 72 ALA A O 1
ATOM 566 N N . GLU A 1 73 ? 21.994 2.370 -24.325 1.00 95.81 73 GLU A N 1
ATOM 567 C CA . GLU A 1 73 ? 20.897 3.320 -24.174 1.00 95.81 73 GLU A CA 1
ATOM 568 C C . GLU A 1 73 ? 19.959 2.832 -23.068 1.00 95.81 73 GLU A C 1
ATOM 570 O O . GLU A 1 73 ? 19.538 1.672 -23.081 1.00 95.81 73 GLU A O 1
ATOM 575 N N . VAL A 1 74 ? 19.653 3.702 -22.107 1.00 95.62 74 VAL A N 1
ATOM 576 C CA . VAL A 1 74 ? 18.774 3.386 -20.974 1.00 95.62 74 VAL A CA 1
ATOM 577 C C . VAL A 1 74 ? 17.401 3.973 -21.254 1.00 95.62 74 VAL A C 1
ATOM 579 O O . VAL A 1 74 ? 17.300 5.150 -21.578 1.00 95.62 74 VAL A O 1
ATOM 582 N N . VAL A 1 75 ? 16.348 3.175 -21.098 1.00 95.00 75 VAL A N 1
ATOM 583 C CA . VAL A 1 75 ? 14.959 3.629 -21.217 1.00 95.00 75 VAL A CA 1
ATOM 584 C C . VAL A 1 75 ? 14.182 3.104 -20.018 1.00 95.00 75 VAL A C 1
ATOM 586 O O . VAL A 1 75 ? 14.114 1.890 -19.807 1.00 95.00 75 VAL A O 1
ATOM 589 N N . THR A 1 76 ? 13.602 3.998 -19.219 1.00 93.56 76 THR A N 1
ATOM 590 C CA . THR A 1 76 ? 12.654 3.576 -18.178 1.00 93.56 76 THR A CA 1
ATOM 591 C C . THR A 1 76 ? 11.299 3.289 -18.809 1.00 93.56 76 THR A C 1
ATOM 593 O O . THR A 1 76 ? 10.963 3.893 -19.820 1.00 93.56 76 THR A O 1
ATOM 596 N N . VAL A 1 77 ? 10.529 2.351 -18.262 1.00 92.88 77 VAL A N 1
ATOM 597 C CA . VAL A 1 77 ? 9.233 1.951 -18.824 1.00 92.88 77 VAL A CA 1
ATOM 598 C C . VAL A 1 77 ? 8.205 1.765 -17.712 1.00 92.88 77 VAL A C 1
ATOM 600 O O . VAL A 1 77 ? 8.433 0.970 -16.802 1.00 92.88 77 VAL A O 1
ATOM 603 N N . SER A 1 78 ? 7.060 2.439 -17.813 1.00 84.12 78 SER A N 1
ATOM 604 C CA . SER A 1 78 ? 5.864 2.119 -17.020 1.00 84.12 78 SER A CA 1
ATOM 605 C C . SER A 1 78 ? 4.621 2.059 -17.906 1.00 84.12 78 SER A C 1
ATOM 607 O O . SER A 1 78 ? 4.672 2.318 -19.112 1.00 84.12 78 SER A O 1
ATOM 609 N N . THR A 1 79 ? 3.485 1.709 -17.305 1.00 82.19 79 THR A N 1
ATOM 610 C CA . THR A 1 79 ? 2.182 1.710 -17.984 1.00 82.19 79 THR A CA 1
ATOM 611 C C . THR A 1 79 ? 1.525 3.086 -18.040 1.00 82.19 79 THR A C 1
ATOM 613 O O . THR A 1 79 ? 0.383 3.207 -18.482 1.00 82.19 79 THR A O 1
ATOM 616 N N . ASP A 1 80 ? 2.221 4.129 -17.595 1.00 77.12 80 ASP A N 1
ATOM 617 C CA . ASP A 1 80 ? 1.735 5.497 -17.677 1.00 77.12 80 ASP A CA 1
ATOM 618 C C . ASP A 1 80 ? 1.884 6.067 -19.090 1.00 77.12 80 ASP A C 1
ATOM 620 O O . ASP A 1 80 ? 2.453 5.467 -20.005 1.00 77.12 80 ASP A O 1
ATOM 624 N N . THR A 1 81 ? 1.333 7.262 -19.285 1.00 75.12 81 THR A N 1
ATOM 625 C CA . THR A 1 81 ? 1.460 7.990 -20.546 1.00 75.12 81 THR A CA 1
ATOM 626 C C . THR A 1 81 ? 2.681 8.908 -20.522 1.00 75.12 81 THR A C 1
ATOM 628 O O . THR A 1 81 ? 3.082 9.398 -19.470 1.00 75.12 81 THR A O 1
ATOM 631 N N . LYS A 1 82 ? 3.204 9.273 -21.699 1.00 82.44 82 LYS A N 1
ATOM 632 C CA . LYS A 1 82 ? 4.274 10.282 -21.818 1.00 82.44 82 LYS A CA 1
ATOM 633 C C . LYS A 1 82 ? 3.912 11.637 -21.192 1.00 82.44 82 LYS A C 1
ATOM 635 O O . LYS A 1 82 ? 4.794 12.360 -20.742 1.00 82.44 82 LYS A O 1
ATOM 640 N N . PHE A 1 83 ? 2.620 11.974 -21.140 1.00 77.62 83 PHE A N 1
ATOM 641 C CA . PHE A 1 83 ? 2.127 13.182 -20.474 1.00 77.62 83 PHE A CA 1
ATOM 642 C C . PHE A 1 83 ? 2.237 13.071 -18.950 1.00 77.62 83 PHE A C 1
ATOM 644 O O . PHE A 1 83 ? 2.587 14.047 -18.291 1.00 77.62 83 PHE A O 1
ATOM 651 N N . THR A 1 84 ? 1.986 11.878 -18.404 1.00 70.44 84 THR A N 1
ATOM 652 C CA . THR A 1 84 ? 2.198 11.576 -16.986 1.00 70.44 84 THR A CA 1
ATOM 653 C C . THR A 1 84 ? 3.681 11.696 -16.631 1.00 70.44 84 THR A C 1
ATOM 655 O O . THR A 1 84 ? 3.997 12.379 -15.661 1.00 70.44 84 THR A O 1
ATOM 658 N N . HIS A 1 85 ? 4.583 11.178 -17.476 1.00 84.00 85 HIS A N 1
ATOM 659 C CA . HIS A 1 85 ? 6.033 11.297 -17.269 1.00 84.00 85 HIS A CA 1
ATOM 660 C C . HIS A 1 85 ? 6.504 12.754 -17.231 1.00 84.00 85 HIS A C 1
ATOM 662 O O . HIS A 1 85 ? 7.304 13.117 -16.371 1.00 84.00 85 HIS A O 1
ATOM 668 N N . LEU A 1 86 ? 5.998 13.596 -18.143 1.00 84.81 86 LEU A N 1
ATOM 669 C CA . LEU A 1 86 ? 6.259 15.039 -18.138 1.00 84.81 86 LEU A CA 1
ATOM 670 C C . LEU A 1 86 ? 5.824 15.659 -16.806 1.00 84.81 86 LEU A C 1
ATOM 672 O O . LEU A 1 86 ? 6.633 16.294 -16.134 1.00 84.81 86 LEU A O 1
ATOM 676 N N . ALA A 1 87 ? 4.570 15.433 -16.404 1.00 75.25 87 ALA A N 1
ATOM 677 C CA . ALA A 1 87 ? 4.046 15.971 -15.154 1.00 75.25 87 ALA A CA 1
ATOM 678 C C . ALA A 1 87 ? 4.853 15.475 -13.940 1.00 75.25 87 ALA A C 1
ATOM 680 O O . ALA A 1 87 ? 5.124 16.244 -13.019 1.00 75.25 87 ALA A O 1
ATOM 681 N N . TRP A 1 88 ? 5.264 14.204 -13.934 1.00 79.00 88 TRP A N 1
ATOM 682 C CA . TRP A 1 88 ? 6.046 13.623 -12.847 1.00 79.00 88 TRP A CA 1
ATOM 683 C C . TRP A 1 88 ? 7.440 14.241 -12.771 1.00 79.00 88 TRP A C 1
ATOM 685 O O . TRP A 1 88 ? 7.863 14.659 -11.696 1.00 79.00 88 TRP A O 1
ATOM 695 N N . GLN A 1 89 ? 8.113 14.409 -13.909 1.00 82.94 89 GLN A N 1
ATOM 696 C CA . GLN A 1 89 ? 9.427 15.045 -13.967 1.00 82.94 89 GLN A CA 1
ATOM 697 C C . GLN A 1 89 ? 9.393 16.528 -13.560 1.00 82.94 89 GLN A C 1
ATOM 699 O O . GLN A 1 89 ? 10.346 17.012 -12.947 1.00 82.94 89 GLN A O 1
ATOM 704 N N . GLU A 1 90 ? 8.309 17.250 -13.859 1.00 78.19 90 GLU A N 1
ATOM 705 C CA . GLU A 1 90 ? 8.144 18.652 -13.455 1.00 78.19 90 GLU A CA 1
ATOM 706 C C . GLU A 1 90 ? 7.859 18.816 -11.956 1.00 78.19 90 GLU A C 1
ATOM 708 O O . GLU A 1 90 ? 8.294 19.799 -11.345 1.00 78.19 90 GLU A O 1
ATOM 713 N N . HIS A 1 91 ? 7.134 17.866 -11.360 1.00 72.00 91 HIS A N 1
ATOM 714 C CA . HIS A 1 91 ? 6.672 17.963 -9.979 1.00 72.00 91 HIS A CA 1
ATOM 715 C C . HIS A 1 91 ? 7.559 17.229 -8.962 1.00 72.00 91 HIS A C 1
ATOM 717 O O . HIS A 1 91 ? 7.584 17.648 -7.806 1.00 72.00 91 HIS A O 1
ATOM 723 N N . GLU A 1 92 ? 8.320 16.204 -9.357 1.00 71.25 92 GLU A N 1
ATOM 724 C CA . GLU A 1 92 ? 9.175 15.418 -8.458 1.00 71.25 92 GLU A CA 1
ATOM 725 C C . GLU A 1 92 ? 10.611 15.962 -8.428 1.00 71.25 92 GLU A C 1
ATOM 727 O O . GLU A 1 92 ? 11.386 15.836 -9.379 1.00 71.25 92 GLU A O 1
ATOM 732 N N . GLY A 1 93 ? 10.995 16.581 -7.307 1.00 69.69 93 GLY A N 1
ATOM 733 C CA . GLY A 1 93 ? 12.281 17.274 -7.178 1.00 69.69 93 GLY A CA 1
ATOM 734 C C . GLY A 1 93 ? 13.503 16.369 -7.371 1.00 69.69 93 GLY A C 1
ATOM 735 O O . GLY A 1 93 ? 14.535 16.836 -7.858 1.00 69.69 93 GLY A O 1
ATOM 736 N N . GLU A 1 94 ? 13.370 15.088 -7.036 1.00 68.25 94 GLU A N 1
ATOM 737 C CA . GLU A 1 94 ? 14.418 14.072 -7.177 1.00 68.25 94 GLU A CA 1
ATOM 738 C C . GLU A 1 94 ? 14.653 13.645 -8.639 1.00 68.25 94 GLU A C 1
ATOM 740 O O . GLU A 1 94 ? 15.734 13.163 -8.973 1.00 68.25 94 GLU A O 1
ATOM 745 N N . LEU A 1 95 ? 13.710 13.916 -9.553 1.00 76.38 95 LEU A N 1
ATOM 746 C CA . LEU A 1 95 ? 13.852 13.606 -10.982 1.00 76.38 95 LEU A CA 1
ATOM 747 C C . LEU A 1 95 ? 14.550 14.704 -11.792 1.00 76.38 95 LEU A C 1
ATOM 749 O O . LEU A 1 95 ? 14.756 14.556 -12.998 1.00 76.38 95 LEU A O 1
ATOM 753 N N . LYS A 1 96 ? 14.978 15.803 -11.159 1.00 77.06 96 LYS A N 1
ATOM 754 C CA . LYS A 1 96 ? 15.684 16.898 -11.851 1.00 77.06 96 LYS A CA 1
ATOM 755 C C . LYS A 1 96 ? 16.981 16.455 -12.533 1.00 77.06 96 LYS A C 1
ATOM 757 O O . LYS A 1 96 ? 17.381 17.076 -13.513 1.00 77.06 96 LYS A O 1
ATOM 762 N N . GLY A 1 97 ? 17.636 15.415 -12.015 1.00 81.38 97 GLY A N 1
ATOM 763 C CA . GLY A 1 97 ? 18.855 14.843 -12.596 1.00 81.38 97 GLY A CA 1
ATOM 764 C C . GLY A 1 97 ? 18.605 13.850 -13.735 1.00 81.38 97 GLY A C 1
ATOM 765 O O . GLY A 1 97 ? 19.543 13.483 -14.440 1.00 81.38 97 GLY A O 1
ATOM 766 N N . VAL A 1 98 ? 17.358 13.417 -13.936 1.00 88.06 98 VAL A N 1
ATOM 767 C CA . VAL A 1 98 ? 17.009 12.402 -14.932 1.00 88.06 98 VAL A CA 1
ATOM 768 C C . VAL A 1 98 ? 17.096 12.984 -16.336 1.00 88.06 98 VAL A C 1
ATOM 770 O O . VAL A 1 98 ? 16.497 14.010 -16.649 1.00 88.06 98 VAL A O 1
ATOM 773 N N . THR A 1 99 ? 17.863 12.314 -17.194 1.00 90.88 99 THR A N 1
ATOM 774 C CA . THR A 1 99 ? 18.155 12.766 -18.564 1.00 90.88 99 THR A CA 1
ATOM 775 C C . THR A 1 99 ? 17.969 11.680 -19.625 1.00 90.88 99 THR A C 1
ATOM 777 O O . THR A 1 99 ? 18.044 11.975 -20.820 1.00 90.88 99 THR A O 1
ATOM 780 N N . TYR A 1 100 ? 17.710 10.439 -19.212 1.00 93.56 100 TYR A N 1
ATOM 781 C CA . TYR A 1 100 ? 17.380 9.331 -20.107 1.00 93.56 100 TYR A CA 1
ATOM 782 C C . TYR A 1 100 ? 15.915 9.394 -20.579 1.00 93.56 100 TYR A C 1
ATOM 784 O O . TYR A 1 100 ? 15.081 10.007 -19.907 1.00 93.56 100 TYR A O 1
ATOM 792 N N . PRO A 1 101 ? 15.583 8.777 -21.730 1.00 95.38 101 PRO A N 1
ATOM 793 C CA . PRO A 1 101 ? 14.204 8.633 -22.190 1.00 95.38 101 PRO A CA 1
ATOM 794 C C . PRO A 1 101 ? 13.309 7.874 -21.200 1.00 95.38 101 PRO A C 1
ATOM 796 O O . PRO A 1 101 ? 13.693 6.823 -20.682 1.00 95.38 101 PRO A O 1
ATOM 799 N N . MET A 1 102 ? 12.089 8.376 -21.002 1.00 94.56 102 MET A N 1
ATOM 800 C CA . MET A 1 102 ? 11.039 7.728 -20.208 1.00 94.56 102 MET A CA 1
ATOM 801 C C . MET A 1 102 ? 9.951 7.207 -21.146 1.00 94.56 102 MET A C 1
ATOM 803 O O . MET A 1 102 ? 9.261 8.001 -21.782 1.00 94.56 102 MET A O 1
ATOM 807 N N . GLY A 1 103 ? 9.856 5.890 -21.294 1.00 95.94 103 GLY A N 1
ATOM 808 C CA . GLY A 1 103 ? 8.972 5.188 -22.219 1.00 95.94 103 GLY A CA 1
ATOM 809 C C . GLY A 1 103 ? 7.602 4.847 -21.638 1.00 95.94 103 GLY A C 1
ATOM 810 O O . GLY A 1 103 ? 7.491 4.216 -20.593 1.00 95.94 103 GLY A O 1
ATOM 811 N N . ALA A 1 104 ? 6.567 5.190 -22.398 1.00 89.44 104 ALA A N 1
ATOM 812 C CA . ALA A 1 104 ? 5.168 4.966 -22.078 1.00 89.44 104 ALA A CA 1
ATOM 813 C C . ALA A 1 104 ? 4.644 3.677 -22.727 1.00 89.44 104 ALA A C 1
ATOM 815 O O . ALA A 1 104 ? 4.609 3.555 -23.956 1.00 89.44 104 ALA A O 1
ATOM 816 N N . ASP A 1 105 ? 4.174 2.739 -21.906 1.00 90.81 105 ASP A N 1
ATOM 817 C CA . ASP A 1 105 ? 3.540 1.487 -22.329 1.00 90.81 105 ASP A CA 1
ATOM 818 C C . ASP A 1 105 ? 2.084 1.371 -21.824 1.00 90.81 105 ASP A C 1
ATOM 820 O O . ASP A 1 105 ? 1.740 0.412 -21.129 1.00 90.81 105 ASP A O 1
ATOM 824 N N . PRO A 1 106 ? 1.170 2.293 -22.193 1.00 71.69 106 PRO A N 1
ATOM 825 C CA . PRO A 1 106 ? -0.210 2.297 -21.687 1.00 71.69 106 PRO A CA 1
ATOM 826 C C . PRO A 1 106 ? -1.023 1.062 -22.098 1.00 71.69 106 PRO A C 1
ATOM 828 O O . PRO A 1 106 ? -2.046 0.747 -21.500 1.00 71.69 106 PRO A O 1
ATOM 831 N N . THR A 1 107 ? -0.573 0.342 -23.128 1.00 78.69 107 THR A N 1
ATOM 832 C CA . THR A 1 107 ? -1.191 -0.920 -23.569 1.00 78.69 107 THR A CA 1
ATOM 833 C C . THR A 1 107 ? -0.649 -2.149 -22.838 1.00 78.69 107 THR A C 1
ATOM 835 O O . THR A 1 107 ? -1.105 -3.263 -23.104 1.00 78.69 107 THR A O 1
ATOM 838 N N . ALA A 1 108 ? 0.351 -1.964 -21.967 1.00 76.88 108 ALA A N 1
ATOM 839 C CA . ALA A 1 108 ? 1.112 -3.017 -21.303 1.00 76.88 108 ALA A CA 1
ATOM 840 C C . ALA A 1 108 ? 1.749 -4.038 -22.263 1.00 76.88 108 ALA A C 1
ATOM 842 O O . ALA A 1 108 ? 2.096 -5.149 -21.860 1.00 76.88 108 ALA A O 1
ATOM 843 N N . ARG A 1 109 ? 1.883 -3.717 -23.554 1.00 82.38 109 ARG A N 1
ATOM 844 C CA . ARG A 1 109 ? 2.316 -4.677 -24.573 1.00 82.38 109 ARG A CA 1
ATOM 845 C C . ARG A 1 109 ? 3.783 -5.032 -24.383 1.00 82.38 109 ARG A C 1
ATOM 847 O O . ARG A 1 109 ? 4.134 -6.207 -24.475 1.00 82.38 109 ARG A O 1
ATOM 854 N N . VAL A 1 110 ? 4.628 -4.036 -24.117 1.00 87.50 110 VAL A N 1
ATOM 855 C CA . VAL A 1 110 ? 6.064 -4.255 -23.890 1.00 87.50 110 VAL A CA 1
ATOM 856 C C . VAL A 1 110 ? 6.274 -4.912 -22.526 1.00 87.50 110 VAL A C 1
ATOM 858 O O . VAL A 1 110 ? 6.982 -5.907 -22.413 1.00 87.50 110 VAL A O 1
ATOM 861 N N . SER A 1 111 ? 5.563 -4.455 -21.505 1.00 80.25 111 SER A N 1
ATOM 862 C CA . SER A 1 111 ? 5.619 -5.003 -20.150 1.00 80.25 111 SER A CA 1
ATOM 863 C C . SER A 1 111 ? 5.177 -6.478 -20.107 1.00 80.25 111 SER A C 1
ATOM 865 O O . SER A 1 111 ? 5.819 -7.308 -19.459 1.00 80.25 111 SER A O 1
ATOM 867 N N . LYS A 1 112 ? 4.127 -6.857 -20.853 1.00 79.12 112 LYS A N 1
ATOM 868 C CA . LYS A 1 112 ? 3.700 -8.260 -21.023 1.00 79.12 112 LYS A CA 1
ATOM 869 C C . LYS A 1 112 ? 4.708 -9.077 -21.821 1.00 79.12 112 LYS A C 1
ATOM 871 O O . LYS A 1 112 ? 4.980 -10.218 -21.461 1.00 79.12 112 LYS A O 1
ATOM 876 N N . LEU A 1 113 ? 5.297 -8.500 -22.872 1.00 85.06 113 LEU A N 1
ATOM 877 C CA . LEU A 1 113 ? 6.317 -9.158 -23.694 1.00 85.06 113 LEU A CA 1
ATOM 878 C C . LEU A 1 113 ? 7.523 -9.611 -22.849 1.00 85.06 113 LEU A C 1
ATOM 880 O O . LEU A 1 113 ? 7.990 -10.743 -22.991 1.00 85.06 113 LEU A O 1
ATOM 884 N N . PHE A 1 114 ? 7.973 -8.761 -21.923 1.00 82.50 114 PHE A N 1
ATOM 885 C CA . PHE A 1 114 ? 9.053 -9.074 -20.979 1.00 82.50 114 PHE A CA 1
ATOM 886 C C . PHE A 1 114 ? 8.590 -9.849 -19.733 1.00 82.50 114 PHE A C 1
ATOM 888 O O . PHE A 1 114 ? 9.413 -10.193 -18.887 1.00 82.50 114 PHE A O 1
ATOM 895 N N . GLY A 1 115 ? 7.295 -10.161 -19.613 1.00 73.56 115 GLY A N 1
ATOM 896 C CA . GLY A 1 115 ? 6.737 -10.903 -18.480 1.00 73.56 115 GLY A CA 1
ATOM 897 C C . GLY A 1 115 ? 6.838 -10.170 -17.139 1.00 73.56 115 GLY A C 1
ATOM 898 O O . GLY A 1 115 ? 6.832 -10.821 -16.097 1.00 73.56 115 GLY A O 1
ATOM 899 N N . VAL A 1 116 ? 6.969 -8.841 -17.172 1.00 70.31 116 VAL A N 1
ATOM 900 C CA . VAL A 1 116 ? 7.055 -7.963 -15.992 1.00 70.31 116 VAL A CA 1
ATOM 901 C C . VAL A 1 116 ? 5.728 -7.272 -15.690 1.00 70.31 116 VAL A C 1
ATOM 903 O O . VAL A 1 116 ? 5.546 -6.747 -14.597 1.00 70.31 116 VAL A O 1
ATOM 906 N N . TYR A 1 117 ? 4.789 -7.293 -16.641 1.00 67.69 117 TYR A N 1
ATOM 907 C CA . TYR A 1 117 ? 3.428 -6.848 -16.390 1.00 67.69 117 TYR A CA 1
ATOM 908 C C . TYR A 1 117 ? 2.719 -7.834 -15.470 1.00 67.69 117 TYR A C 1
ATOM 910 O O . TYR A 1 117 ? 2.579 -9.019 -15.784 1.00 67.69 117 TYR A O 1
ATOM 918 N N . LEU A 1 118 ? 2.258 -7.324 -14.339 1.00 60.94 118 LEU A N 1
ATOM 919 C CA . LEU A 1 118 ? 1.486 -8.098 -13.391 1.00 60.94 118 LEU A CA 1
ATOM 920 C C . LEU A 1 118 ? 0.007 -8.002 -13.784 1.00 60.94 118 LEU A C 1
ATOM 922 O O . LEU A 1 118 ? -0.661 -7.055 -13.388 1.00 60.94 118 LEU A O 1
ATOM 926 N N . GLU A 1 119 ? -0.484 -8.970 -14.570 1.00 54.88 119 GLU A N 1
ATOM 927 C CA . GLU A 1 119 ? -1.887 -9.001 -15.038 1.00 54.88 119 GLU A CA 1
ATOM 928 C C . GLU A 1 119 ? -2.898 -8.971 -13.881 1.00 54.88 119 GLU A C 1
ATOM 930 O O . GLU A 1 119 ? -3.928 -8.325 -14.015 1.00 54.88 119 GLU A O 1
ATOM 935 N N . ASP A 1 120 ? -2.535 -9.581 -12.747 1.00 53.56 120 ASP A N 1
ATOM 936 C CA . ASP A 1 120 ? -3.282 -9.584 -11.482 1.00 53.56 120 ASP A CA 1
ATOM 937 C C . ASP A 1 120 ? -2.342 -9.271 -10.295 1.00 53.56 120 ASP A C 1
ATOM 939 O O . ASP A 1 120 ? -2.304 -10.012 -9.315 1.00 53.56 120 ASP A O 1
ATOM 943 N N . ALA A 1 121 ? -1.443 -8.284 -10.412 1.00 53.59 121 ALA A N 1
ATOM 944 C CA . ALA A 1 121 ? -0.499 -7.865 -9.350 1.00 53.59 121 ALA A CA 1
ATOM 945 C C . ALA A 1 121 ? 0.334 -8.985 -8.644 1.00 53.59 121 ALA A C 1
ATOM 947 O O . ALA A 1 121 ? 0.996 -8.725 -7.642 1.00 53.59 121 ALA A O 1
ATOM 948 N N . GLY A 1 122 ? 0.326 -10.236 -9.126 1.00 55.81 122 GLY A N 1
ATOM 949 C CA . GLY A 1 122 ? 0.865 -11.391 -8.399 1.00 55.81 122 GLY A CA 1
ATOM 950 C C . GLY A 1 122 ? 0.181 -11.668 -7.051 1.00 55.81 122 GLY A C 1
ATOM 951 O O . GLY A 1 122 ? 0.770 -12.373 -6.227 1.00 55.81 122 GLY A O 1
ATOM 952 N N . VAL A 1 123 ? -1.020 -11.122 -6.809 1.00 61.56 123 VAL A N 1
ATOM 953 C CA . VAL A 1 123 ? -1.716 -11.213 -5.519 1.00 61.56 123 VAL A CA 1
ATOM 954 C C . VAL A 1 123 ? -2.771 -12.310 -5.550 1.00 61.56 123 VAL A C 1
ATOM 956 O O . VAL A 1 123 ? -3.799 -12.201 -6.209 1.00 61.56 123 VAL A O 1
ATOM 959 N N . ASP A 1 124 ? -2.558 -13.360 -4.767 1.00 67.75 124 ASP A N 1
ATOM 960 C CA . ASP A 1 124 ? -3.617 -14.288 -4.394 1.00 67.75 124 ASP A CA 1
ATOM 961 C C . ASP A 1 124 ? -4.488 -13.623 -3.318 1.00 67.75 124 ASP A C 1
ATOM 963 O O . ASP A 1 124 ? -4.209 -13.704 -2.116 1.00 67.75 124 ASP A O 1
ATOM 967 N N . LEU A 1 125 ? -5.545 -12.954 -3.777 1.00 78.12 125 LEU A N 1
ATOM 968 C CA . LEU A 1 125 ? -6.674 -12.500 -2.976 1.00 78.12 125 LEU A CA 1
ATOM 969 C C . LEU A 1 125 ? -7.928 -13.252 -3.427 1.00 78.12 125 LEU A C 1
ATOM 971 O O . LEU A 1 125 ? -8.326 -13.176 -4.586 1.00 78.12 125 LEU A O 1
ATOM 975 N N . ARG A 1 126 ? -8.575 -13.960 -2.500 1.00 77.19 126 ARG A N 1
ATOM 976 C CA . ARG A 1 126 ? -9.764 -14.766 -2.804 1.00 77.19 126 ARG A CA 1
ATOM 977 C C . ARG A 1 126 ? -11.018 -13.895 -2.821 1.00 77.19 126 ARG A C 1
ATOM 979 O O . ARG A 1 126 ? -11.171 -13.030 -1.961 1.00 77.19 126 ARG A O 1
ATOM 986 N N . ASP A 1 127 ? -11.985 -14.219 -3.673 1.00 77.31 127 ASP A N 1
ATOM 987 C CA . ASP A 1 127 ? -13.274 -13.507 -3.719 1.00 77.31 127 ASP A CA 1
ATOM 988 C C . ASP A 1 127 ? -14.009 -13.521 -2.374 1.00 77.31 127 ASP A C 1
ATOM 990 O O . ASP A 1 127 ? -14.611 -12.528 -1.980 1.00 77.31 127 ASP A O 1
ATOM 994 N N . VAL A 1 128 ? -13.899 -14.615 -1.611 1.00 83.44 128 VAL A N 1
ATOM 995 C CA . VAL A 1 128 ? -14.470 -14.707 -0.255 1.00 83.44 128 VAL A CA 1
ATOM 996 C C . VAL A 1 128 ? -13.864 -13.689 0.714 1.00 83.44 128 VAL A C 1
ATOM 998 O O . VAL A 1 128 ? -14.528 -13.250 1.649 1.00 83.44 128 VAL A O 1
ATOM 1001 N N . ASP A 1 129 ? -12.599 -13.321 0.515 1.00 88.75 129 ASP A N 1
ATOM 1002 C CA . ASP A 1 129 ? -11.917 -12.334 1.344 1.00 88.75 129 ASP A CA 1
ATOM 1003 C C . ASP A 1 129 ? -12.352 -10.915 0.950 1.00 88.75 129 ASP A C 1
ATOM 1005 O O . ASP A 1 129 ? -12.618 -10.097 1.827 1.00 88.75 129 ASP A O 1
ATOM 1009 N N . VAL A 1 130 ? -12.531 -10.656 -0.349 1.00 86.69 130 VAL A N 1
ATOM 1010 C CA . VAL A 1 130 ? -13.093 -9.397 -0.872 1.00 86.69 130 VAL A CA 1
ATOM 1011 C C . VAL A 1 130 ? -14.533 -9.207 -0.404 1.00 86.69 130 VAL A C 1
ATOM 1013 O O . VAL A 1 130 ? -14.897 -8.138 0.083 1.00 86.69 130 VAL A O 1
ATOM 1016 N N . GLU A 1 131 ? -15.357 -10.250 -0.500 1.00 87.81 131 GLU A N 1
ATOM 1017 C CA . GLU A 1 131 ? -16.752 -10.188 -0.071 1.00 87.81 131 GLU A CA 1
ATOM 1018 C C . GLU A 1 131 ? -16.866 -9.968 1.437 1.00 87.81 131 GLU A C 1
ATOM 1020 O O . GLU A 1 131 ? -17.776 -9.280 1.890 1.00 87.81 131 GLU A O 1
ATOM 1025 N N . ARG A 1 132 ? -15.903 -10.459 2.226 1.00 93.69 132 ARG A N 1
ATOM 1026 C CA . ARG A 1 132 ? -15.839 -10.164 3.660 1.00 93.69 132 ARG A CA 1
ATOM 1027 C C . ARG A 1 132 ? -15.586 -8.679 3.933 1.00 93.69 132 ARG A C 1
ATOM 1029 O O . ARG A 1 132 ? -16.223 -8.125 4.825 1.00 93.69 132 ARG A O 1
ATOM 1036 N N . ILE A 1 133 ? -14.717 -8.027 3.155 1.00 94.12 133 ILE A N 1
ATOM 1037 C CA . ILE A 1 133 ? -14.505 -6.571 3.238 1.00 94.12 133 ILE A CA 1
ATOM 1038 C C . ILE A 1 133 ? -15.795 -5.834 2.863 1.00 94.12 133 ILE A C 1
ATOM 1040 O O . ILE A 1 133 ? -16.257 -4.980 3.616 1.00 94.12 133 ILE A O 1
ATOM 1044 N N . ARG A 1 134 ? -16.427 -6.209 1.743 1.00 92.75 134 ARG A N 1
ATOM 1045 C CA . ARG A 1 134 ? -17.692 -5.601 1.296 1.00 92.75 134 ARG A CA 1
ATOM 1046 C C . ARG A 1 134 ? -18.812 -5.769 2.319 1.00 92.75 134 ARG A C 1
ATOM 1048 O O . ARG A 1 134 ? -19.563 -4.828 2.552 1.00 92.75 134 ARG A O 1
ATOM 1055 N N . ALA A 1 135 ? -18.926 -6.944 2.932 1.00 92.06 135 ALA A N 1
ATOM 1056 C CA . ALA A 1 135 ? -19.901 -7.202 3.983 1.00 92.06 135 ALA A CA 1
ATOM 1057 C C . ALA A 1 135 ? -19.658 -6.306 5.204 1.00 92.06 135 ALA A C 1
ATOM 1059 O O . ALA A 1 135 ? -20.596 -5.666 5.667 1.00 92.06 135 ALA A O 1
ATOM 1060 N N . ALA A 1 136 ? -18.407 -6.183 5.660 1.00 93.06 136 ALA A N 1
ATOM 1061 C CA . ALA A 1 136 ? -18.064 -5.291 6.766 1.00 93.06 136 ALA A CA 1
ATOM 1062 C C . ALA A 1 136 ? -18.413 -3.823 6.454 1.00 93.06 136 ALA A C 1
ATOM 1064 O O . ALA A 1 136 ? -18.991 -3.142 7.297 1.00 93.06 136 ALA A O 1
ATOM 1065 N N . TYR A 1 137 ? -18.144 -3.363 5.226 1.00 92.56 137 TYR A N 1
ATOM 1066 C CA . TYR A 1 137 ? -18.462 -1.997 4.788 1.00 92.56 137 TYR A CA 1
ATOM 1067 C C . TYR A 1 137 ? -19.972 -1.721 4.735 1.00 92.56 137 TYR A C 1
ATOM 1069 O O . TYR A 1 137 ? -20.388 -0.583 4.928 1.00 92.56 137 TYR A O 1
ATOM 1077 N N . ARG A 1 138 ? -20.803 -2.740 4.468 1.00 89.88 138 ARG A N 1
ATOM 1078 C CA . ARG A 1 138 ? -22.272 -2.607 4.495 1.00 89.88 138 ARG A CA 1
ATOM 1079 C C . ARG A 1 138 ? -22.836 -2.549 5.915 1.00 89.88 138 ARG A C 1
ATOM 1081 O O . ARG A 1 138 ? -23.881 -1.938 6.112 1.00 89.88 138 ARG A O 1
ATOM 1088 N N . ASP A 1 139 ? -22.159 -3.175 6.875 1.00 88.81 139 ASP A N 1
ATOM 1089 C CA . ASP A 1 139 ? -22.614 -3.277 8.266 1.00 88.81 139 ASP A CA 1
ATOM 1090 C C . ASP A 1 139 ? -22.253 -2.048 9.123 1.00 88.81 139 ASP A C 1
ATOM 1092 O O . ASP A 1 139 ? -22.827 -1.861 10.201 1.00 88.81 139 ASP A O 1
ATOM 1096 N N . GLY A 1 140 ? -21.309 -1.215 8.671 1.00 89.75 140 GLY A N 1
ATOM 1097 C CA . GLY A 1 140 ? -20.945 0.036 9.333 1.00 89.75 140 GLY A CA 1
ATOM 1098 C C . GLY A 1 140 ? -19.478 0.423 9.153 1.00 89.75 140 GLY A C 1
ATOM 1099 O O . GLY A 1 140 ? -18.834 0.123 8.146 1.00 89.75 140 GLY A O 1
ATOM 1100 N N . ALA A 1 141 ? -18.929 1.100 10.162 1.00 92.56 141 ALA A N 1
ATOM 1101 C CA . ALA A 1 141 ? -17.557 1.585 10.138 1.00 92.56 141 ALA A CA 1
ATOM 1102 C C . ALA A 1 141 ? -16.563 0.418 10.180 1.00 92.56 141 ALA A C 1
ATOM 1104 O O . ALA A 1 141 ? -16.520 -0.355 11.139 1.00 92.56 141 ALA A O 1
ATOM 1105 N N . THR A 1 142 ? -15.727 0.310 9.150 1.00 95.56 142 THR A N 1
ATOM 1106 C CA . THR A 1 142 ? -14.744 -0.770 9.035 1.00 95.56 142 THR A CA 1
ATOM 1107 C C . THR A 1 142 ? -13.329 -0.244 9.179 1.00 95.56 142 THR A C 1
ATOM 1109 O O . THR A 1 142 ? -12.942 0.736 8.546 1.00 95.56 142 THR A O 1
ATOM 1112 N N . VAL A 1 143 ? -12.538 -0.936 9.991 1.00 96.69 143 VAL A N 1
ATOM 1113 C CA . VAL A 1 143 ? -11.122 -0.652 10.185 1.00 96.69 143 VAL A CA 1
ATOM 1114 C C . VAL A 1 143 ? -10.316 -1.868 9.753 1.00 96.69 143 VAL A C 1
ATOM 1116 O O . VAL A 1 143 ? -10.332 -2.903 10.416 1.00 96.69 143 VAL A O 1
ATOM 1119 N N . LEU A 1 144 ? -9.618 -1.748 8.629 1.00 96.50 144 LEU A N 1
ATOM 1120 C CA . LEU A 1 144 ? -8.659 -2.731 8.149 1.00 96.50 144 LEU A CA 1
ATOM 1121 C C . LEU A 1 144 ? -7.412 -2.680 9.033 1.00 96.50 144 LEU A C 1
ATOM 1123 O O . LEU A 1 144 ? -6.814 -1.622 9.244 1.00 96.50 144 LEU A O 1
ATOM 1127 N N . VAL A 1 145 ? -7.022 -3.844 9.547 1.00 95.50 145 VAL A N 1
ATOM 1128 C CA . VAL A 1 145 ? -5.889 -4.000 10.466 1.00 95.50 145 VAL A CA 1
ATOM 1129 C C . VAL A 1 145 ? -4.854 -4.938 9.837 1.00 95.50 145 VAL A C 1
ATOM 1131 O O . VAL A 1 145 ? -4.766 -6.112 10.220 1.00 95.50 145 VAL A O 1
ATOM 1134 N N . PRO A 1 146 ? -4.107 -4.476 8.816 1.00 92.25 146 PRO A N 1
ATOM 1135 C CA . PRO A 1 146 ? -3.067 -5.275 8.193 1.00 92.25 146 PRO A CA 1
ATOM 1136 C C . PRO A 1 146 ? -1.839 -5.478 9.089 1.00 92.25 146 PRO A C 1
ATOM 1138 O O . PRO A 1 146 ? -1.444 -4.606 9.872 1.00 92.25 146 PRO A O 1
ATOM 1141 N N . CYS A 1 147 ? -1.178 -6.626 8.921 1.00 85.50 147 CYS A N 1
ATOM 1142 C CA . CYS A 1 147 ? 0.237 -6.759 9.273 1.00 85.50 147 CYS A CA 1
ATOM 1143 C C . CYS A 1 147 ? 1.106 -5.965 8.290 1.00 85.50 147 CYS A C 1
ATOM 1145 O O . CYS A 1 147 ? 0.712 -5.779 7.140 1.00 85.50 147 CYS A O 1
ATOM 1147 N N . HIS A 1 148 ? 2.302 -5.551 8.707 1.00 76.69 148 HIS A N 1
ATOM 1148 C CA . HIS A 1 148 ? 3.186 -4.753 7.857 1.00 76.69 148 HIS A CA 1
ATOM 1149 C C . HIS A 1 148 ? 4.444 -5.531 7.483 1.00 76.69 148 HIS A C 1
ATOM 1151 O O . HIS A 1 148 ? 5.310 -5.779 8.320 1.00 76.69 148 HIS A O 1
ATOM 1157 N N . ARG A 1 149 ? 4.566 -5.925 6.222 1.00 66.62 149 ARG A N 1
ATOM 1158 C CA . ARG A 1 149 ? 5.681 -6.704 5.677 1.00 66.62 149 ARG A CA 1
ATOM 1159 C C . ARG A 1 149 ? 6.523 -5.906 4.691 1.00 66.62 149 ARG A C 1
ATOM 1161 O O . ARG A 1 149 ? 7.738 -6.082 4.680 1.00 66.62 149 ARG A O 1
ATOM 1168 N N . SER A 1 150 ? 5.909 -5.021 3.912 1.00 62.12 150 SER A N 1
ATOM 1169 C CA . SER A 1 150 ? 6.565 -4.264 2.848 1.00 62.12 150 SER A CA 1
ATOM 1170 C C . SER A 1 150 ? 6.098 -2.814 2.824 1.00 62.12 150 SER A C 1
ATOM 1172 O O . SER A 1 150 ? 4.971 -2.492 3.189 1.00 62.12 150 SER A O 1
ATOM 1174 N N . HIS A 1 151 ? 6.945 -1.919 2.316 1.00 60.03 151 HIS A N 1
ATOM 1175 C CA . HIS A 1 151 ? 6.505 -0.566 1.960 1.00 60.03 151 HIS A CA 1
ATOM 1176 C C . HIS A 1 151 ? 5.477 -0.561 0.823 1.00 60.03 151 HIS A C 1
ATOM 1178 O O . HIS A 1 151 ? 4.877 0.466 0.574 1.00 60.03 151 HIS A O 1
ATOM 1184 N N . LEU A 1 152 ? 5.245 -1.681 0.139 1.00 63.59 152 LEU A N 1
ATOM 1185 C CA . LEU A 1 152 ? 4.211 -1.775 -0.891 1.00 63.59 152 LEU A CA 1
ATOM 1186 C C . LEU A 1 152 ? 2.837 -2.187 -0.344 1.00 63.59 152 LEU A C 1
ATOM 1188 O O . LEU A 1 152 ? 1.875 -2.133 -1.100 1.00 63.59 152 LEU A O 1
ATOM 1192 N N . ASP A 1 153 ? 2.712 -2.576 0.932 1.00 69.06 153 ASP A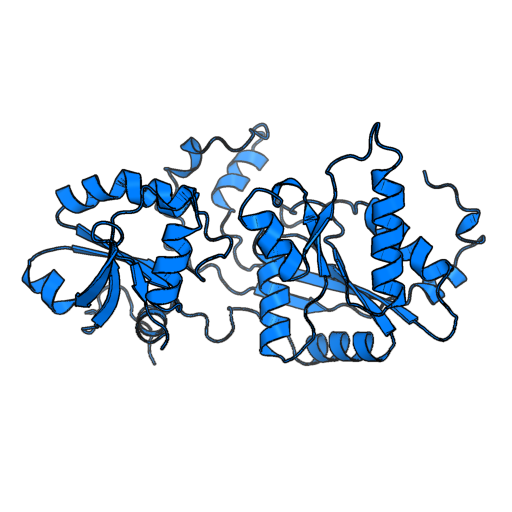 N 1
ATOM 1193 C CA . ASP A 1 153 ? 1.477 -3.171 1.476 1.00 69.06 153 ASP A CA 1
ATOM 1194 C C . ASP A 1 153 ? 0.237 -2.278 1.289 1.00 69.06 153 ASP A C 1
ATOM 1196 O O . ASP A 1 153 ? -0.809 -2.754 0.860 1.00 69.06 153 ASP A O 1
ATOM 1200 N N . TYR A 1 154 ? 0.355 -0.977 1.569 1.00 72.50 154 TYR A N 1
ATOM 1201 C CA . TYR A 1 154 ? -0.761 -0.028 1.454 1.00 72.50 154 TYR A CA 1
ATOM 1202 C C . TYR A 1 154 ? -1.150 0.238 -0.006 1.00 72.50 154 TYR A C 1
ATOM 1204 O O . TYR A 1 154 ? -2.331 0.395 -0.315 1.00 72.50 154 TYR A O 1
ATOM 1212 N N . VAL A 1 155 ? -0.174 0.247 -0.924 1.00 70.50 155 VAL A N 1
ATOM 1213 C CA . VAL A 1 155 ? -0.440 0.342 -2.370 1.00 70.50 155 VAL A CA 1
ATOM 1214 C C . VAL A 1 155 ? -1.130 -0.927 -2.846 1.00 70.50 155 VAL A C 1
ATOM 1216 O O . VAL A 1 155 ? -2.092 -0.845 -3.600 1.00 70.50 155 VAL A O 1
ATOM 1219 N N . LEU A 1 156 ? -0.667 -2.084 -2.371 1.00 72.75 156 LEU A N 1
ATOM 1220 C CA . LEU A 1 156 ? -1.211 -3.387 -2.719 1.00 72.75 156 LEU A CA 1
ATOM 1221 C C . LEU A 1 156 ? -2.672 -3.515 -2.290 1.00 72.75 156 LEU A C 1
ATOM 1223 O O . LEU A 1 156 ? -3.514 -3.888 -3.096 1.00 72.75 156 LEU A O 1
ATOM 1227 N N . ILE A 1 157 ? -2.991 -3.189 -1.035 1.00 83.06 157 ILE A N 1
ATOM 1228 C CA . ILE A 1 157 ? -4.376 -3.220 -0.555 1.00 83.06 157 ILE A CA 1
ATOM 1229 C C . ILE A 1 157 ? -5.217 -2.237 -1.374 1.00 83.06 157 ILE A C 1
ATOM 1231 O O . ILE A 1 157 ? -6.246 -2.627 -1.923 1.00 83.06 157 ILE A O 1
ATOM 1235 N N . SER A 1 158 ? -4.760 -0.990 -1.518 1.00 80.06 158 SER A N 1
ATOM 1236 C CA . SER A 1 158 ? -5.506 0.046 -2.242 1.00 80.06 158 SER A CA 1
ATOM 1237 C C . SER A 1 158 ? -5.771 -0.332 -3.702 1.00 80.06 158 SER A C 1
ATOM 1239 O O . SER A 1 158 ? -6.894 -0.160 -4.171 1.00 80.06 158 SER A O 1
ATOM 1241 N N . SER A 1 159 ? -4.783 -0.891 -4.412 1.00 71.81 159 SER A N 1
ATOM 1242 C CA . SER A 1 159 ? -4.948 -1.325 -5.803 1.00 71.81 159 SER A CA 1
ATOM 1243 C C . SER A 1 159 ? -5.906 -2.505 -5.915 1.00 71.81 159 SER A C 1
ATOM 1245 O O . SER A 1 159 ? -6.816 -2.472 -6.738 1.00 71.81 159 SER A O 1
ATOM 1247 N N . GLN A 1 160 ? -5.778 -3.507 -5.038 1.00 78.69 160 GLN A N 1
ATOM 1248 C CA . GLN A 1 160 ? -6.655 -4.677 -5.055 1.00 78.69 160 GLN A CA 1
ATOM 1249 C C . GLN A 1 160 ? -8.116 -4.332 -4.743 1.00 78.69 160 GLN A C 1
ATOM 1251 O O . GLN A 1 160 ? -9.017 -4.990 -5.272 1.00 78.69 160 GLN A O 1
ATOM 1256 N N . LEU A 1 161 ? -8.358 -3.321 -3.903 1.00 82.12 161 LEU A N 1
ATOM 1257 C CA . LEU A 1 161 ? -9.700 -2.803 -3.633 1.00 82.12 161 LEU A CA 1
ATOM 1258 C C . LEU A 1 161 ? -10.234 -1.975 -4.803 1.00 82.12 161 LEU A C 1
ATOM 1260 O O . LEU A 1 161 ? -11.372 -2.191 -5.217 1.00 82.12 161 LEU A O 1
ATOM 1264 N N . PHE A 1 162 ? -9.408 -1.094 -5.371 1.00 78.81 162 PHE A N 1
ATOM 1265 C CA . PHE A 1 162 ? -9.774 -0.267 -6.520 1.00 78.81 162 PHE A CA 1
ATOM 1266 C C . PHE A 1 162 ? -10.166 -1.107 -7.742 1.00 78.81 162 PHE A C 1
ATOM 1268 O O . PHE A 1 162 ? -11.230 -0.895 -8.310 1.00 78.81 162 PHE A O 1
ATOM 1275 N N . GLU A 1 163 ? -9.363 -2.118 -8.090 1.00 70.31 163 GLU A N 1
ATOM 1276 C CA . GLU A 1 163 ? -9.631 -3.051 -9.199 1.00 70.31 163 GLU A CA 1
ATOM 1277 C C . GLU A 1 163 ? -10.939 -3.837 -9.033 1.00 70.31 163 GLU A C 1
ATOM 1279 O O . GLU A 1 163 ? -11.468 -4.383 -9.999 1.00 70.31 163 GLU A O 1
ATOM 1284 N N . ARG A 1 164 ? -11.457 -3.924 -7.804 1.00 76.62 164 ARG A N 1
ATOM 1285 C CA . ARG A 1 164 ? -12.668 -4.677 -7.458 1.00 76.62 164 ARG A CA 1
ATOM 1286 C C . ARG A 1 164 ? -13.823 -3.764 -7.060 1.00 76.62 164 ARG A C 1
ATOM 1288 O O . ARG A 1 164 ? -14.758 -4.237 -6.411 1.00 76.62 164 ARG A O 1
ATOM 1295 N N . ASP A 1 165 ? -13.757 -2.479 -7.404 1.00 78.19 165 ASP A N 1
ATOM 1296 C CA . ASP A 1 165 ? -14.783 -1.476 -7.098 1.00 78.19 165 ASP A CA 1
ATOM 1297 C C . ASP A 1 165 ? -15.148 -1.421 -5.601 1.00 78.19 165 ASP A C 1
ATOM 1299 O O . ASP A 1 165 ? -16.294 -1.179 -5.213 1.00 78.19 165 ASP A O 1
ATOM 1303 N N . VAL A 1 166 ? -14.174 -1.696 -4.731 1.00 83.31 166 VAL A N 1
ATOM 1304 C CA . VAL A 1 166 ? -14.315 -1.550 -3.282 1.00 83.31 166 VAL A CA 1
ATOM 1305 C C . VAL A 1 166 ? -13.710 -0.215 -2.872 1.00 83.31 166 VAL A C 1
ATOM 1307 O O . VAL A 1 166 ? -12.628 0.160 -3.318 1.00 83.31 166 VAL A O 1
ATOM 1310 N N . MET A 1 167 ? -14.415 0.510 -2.003 1.00 80.94 167 MET A N 1
ATOM 1311 C CA . MET A 1 167 ? -13.957 1.806 -1.510 1.00 80.94 167 MET A CA 1
ATOM 1312 C C . MET A 1 167 ? -12.570 1.688 -0.856 1.00 80.94 167 MET A C 1
ATOM 1314 O O . MET A 1 167 ? -12.338 0.841 0.012 1.00 80.94 167 MET A O 1
ATOM 1318 N N . ILE A 1 168 ? -11.651 2.556 -1.270 1.00 85.62 168 ILE A N 1
ATOM 1319 C CA . ILE A 1 168 ? -10.299 2.612 -0.713 1.00 85.62 168 ILE A CA 1
ATOM 1320 C C . ILE A 1 168 ? -10.374 3.221 0.699 1.00 85.62 168 ILE A C 1
ATOM 1322 O O . ILE A 1 168 ? -11.055 4.236 0.883 1.00 85.62 168 ILE A O 1
ATOM 1326 N N . PRO A 1 169 ? -9.715 2.622 1.705 1.00 88.81 169 PRO A N 1
ATOM 1327 C CA . PRO A 1 169 ? -9.703 3.150 3.062 1.00 88.81 169 PRO A CA 1
ATOM 1328 C C . PRO A 1 169 ? -8.827 4.398 3.202 1.00 88.81 169 PRO A C 1
ATOM 1330 O O . PRO A 1 169 ? -7.865 4.608 2.465 1.00 88.81 169 PRO A O 1
ATOM 1333 N N . HIS A 1 170 ? -9.111 5.198 4.227 1.00 91.62 170 HIS A N 1
ATOM 1334 C CA . HIS A 1 170 ? -8.190 6.222 4.698 1.00 91.62 170 HIS A CA 1
ATOM 1335 C C . HIS A 1 170 ? -7.004 5.554 5.395 1.00 91.62 170 HIS A C 1
ATOM 1337 O O . HIS A 1 170 ? -7.181 4.858 6.394 1.00 91.62 170 HIS A O 1
ATOM 1343 N N . VAL A 1 171 ? -5.790 5.764 4.891 1.00 90.00 171 VAL A N 1
ATOM 1344 C CA . VAL A 1 171 ? -4.600 5.042 5.362 1.00 90.00 171 VAL A CA 1
ATOM 1345 C C . VAL A 1 171 ? -3.854 5.863 6.405 1.00 90.00 171 VAL A C 1
ATOM 1347 O O . VAL A 1 171 ? -3.351 6.949 6.114 1.00 90.00 171 VAL A O 1
ATOM 1350 N N . VAL A 1 172 ? -3.719 5.339 7.623 1.00 90.38 172 VAL A N 1
ATOM 1351 C CA . VAL A 1 172 ? -2.879 5.943 8.662 1.00 90.38 172 VAL A CA 1
ATOM 1352 C C . VAL A 1 172 ? -1.406 5.717 8.325 1.00 90.38 172 VAL A C 1
ATOM 1354 O O . VAL A 1 172 ? -0.878 4.612 8.452 1.00 90.38 172 VAL A O 1
ATOM 1357 N N . ALA A 1 173 ? -0.728 6.788 7.924 1.00 81.50 173 ALA A N 1
ATOM 1358 C CA . ALA A 1 173 ? 0.646 6.777 7.439 1.00 81.50 173 ALA A CA 1
ATOM 1359 C C . ALA A 1 173 ? 1.579 7.559 8.373 1.00 81.50 173 ALA A C 1
ATOM 1361 O O . ALA A 1 173 ? 1.194 8.557 8.975 1.00 81.50 173 ALA A O 1
ATOM 1362 N N . GLY A 1 174 ? 2.841 7.147 8.494 1.00 78.75 174 GLY A N 1
ATOM 1363 C CA . GLY A 1 174 ? 3.816 7.893 9.296 1.00 78.75 174 GLY A CA 1
ATOM 1364 C C . GLY A 1 174 ? 4.129 9.273 8.701 1.00 78.75 174 GLY A C 1
ATOM 1365 O O . GLY A 1 174 ? 4.256 9.410 7.487 1.00 78.75 174 GLY A O 1
ATOM 1366 N N . GLU A 1 175 ? 4.327 10.283 9.552 1.00 74.94 175 GLU A N 1
ATOM 1367 C CA . GLU A 1 175 ? 4.671 11.664 9.152 1.00 74.94 175 GLU A CA 1
ATOM 1368 C C . GLU A 1 175 ? 5.925 11.761 8.266 1.00 74.94 175 GLU A C 1
ATOM 1370 O O . GLU A 1 175 ? 6.046 12.685 7.468 1.00 74.94 175 GLU A O 1
ATOM 1375 N N . ASN A 1 176 ? 6.818 10.770 8.328 1.00 65.44 176 ASN A N 1
ATOM 1376 C CA . ASN A 1 176 ? 7.997 10.657 7.462 1.00 65.44 176 ASN A CA 1
ATOM 1377 C C . ASN A 1 176 ? 7.645 10.702 5.957 1.00 65.44 176 ASN A C 1
ATOM 1379 O O . ASN A 1 176 ? 8.504 11.013 5.142 1.00 65.44 176 ASN A O 1
ATOM 1383 N N . LEU A 1 177 ? 6.399 10.374 5.594 1.00 63.28 177 LEU A N 1
ATOM 1384 C CA . LEU A 1 177 ? 5.879 10.391 4.223 1.00 63.28 177 LEU A CA 1
ATOM 1385 C C . LEU A 1 177 ? 5.190 11.726 3.855 1.00 63.28 177 LEU A C 1
ATOM 1387 O O . LEU A 1 177 ? 4.758 11.910 2.723 1.00 63.28 177 LEU A O 1
ATOM 1391 N N . SER A 1 178 ? 5.078 12.672 4.794 1.00 68.25 178 SER A N 1
ATOM 1392 C CA . SER A 1 178 ? 4.377 13.955 4.632 1.00 68.25 178 SER A CA 1
ATOM 1393 C C . SER A 1 178 ? 5.313 15.106 4.223 1.00 68.25 178 SER A C 1
ATOM 1395 O O . SER A 1 178 ? 5.223 16.203 4.778 1.00 68.25 178 SER A O 1
ATOM 1397 N N . PHE A 1 179 ? 6.209 14.892 3.260 1.00 66.81 179 PHE A N 1
ATOM 1398 C CA . PHE A 1 179 ? 7.073 15.948 2.709 1.00 66.81 179 PHE A CA 1
ATOM 1399 C C . PHE A 1 179 ? 6.467 16.565 1.441 1.00 66.81 179 PHE A C 1
ATOM 1401 O O . PHE A 1 179 ? 5.683 15.924 0.755 1.00 66.81 179 PHE A O 1
ATOM 1408 N N . PHE A 1 180 ? 6.786 17.817 1.109 1.00 57.62 180 PHE A N 1
ATOM 1409 C CA . PHE A 1 180 ? 6.316 18.430 -0.141 1.00 57.62 180 PHE A CA 1
ATOM 1410 C C . PHE A 1 180 ? 7.123 17.882 -1.336 1.00 57.62 180 PHE A C 1
ATOM 1412 O O . PHE A 1 180 ? 8.349 17.873 -1.237 1.00 57.62 180 PHE A O 1
ATOM 1419 N N . PRO A 1 181 ? 6.488 17.468 -2.453 1.00 62.19 181 PRO A N 1
ATOM 1420 C CA . PRO A 1 181 ? 5.063 17.618 -2.799 1.00 62.19 181 PRO A CA 1
ATOM 1421 C C . PRO A 1 181 ? 4.162 16.432 -2.401 1.00 62.19 181 PRO A C 1
ATOM 1423 O O . PRO A 1 181 ? 2.937 16.531 -2.509 1.00 62.19 181 PRO A O 1
ATOM 1426 N N . LEU A 1 182 ? 4.744 15.328 -1.934 1.00 61.09 182 LEU A N 1
ATOM 1427 C CA . LEU A 1 182 ? 4.063 14.052 -1.713 1.00 61.09 182 LEU A CA 1
ATOM 1428 C C . LEU A 1 182 ? 2.971 14.104 -0.627 1.00 61.09 182 LEU A C 1
ATOM 1430 O O . LEU A 1 182 ? 1.885 13.564 -0.806 1.00 61.09 182 LEU A O 1
ATOM 1434 N N . GLY A 1 183 ? 3.196 14.810 0.479 1.00 65.56 183 GLY A N 1
ATOM 1435 C CA . GLY A 1 183 ? 2.260 14.926 1.599 1.00 65.56 183 GLY A CA 1
ATOM 1436 C C . GLY A 1 183 ? 0.886 15.491 1.206 1.00 65.56 183 GLY A C 1
ATOM 1437 O O . GLY A 1 183 ? -0.132 14.866 1.515 1.00 65.56 183 GLY A O 1
ATOM 1438 N N . PRO A 1 184 ? 0.810 16.649 0.521 1.00 72.19 184 PRO A N 1
ATOM 1439 C CA . PRO A 1 184 ? -0.445 17.169 -0.021 1.00 72.19 184 PRO A CA 1
ATOM 1440 C C . PRO A 1 184 ? -1.165 16.216 -0.983 1.00 72.19 184 PRO A C 1
ATOM 1442 O O . PRO A 1 184 ? -2.390 16.124 -0.927 1.00 72.19 184 PRO A O 1
ATOM 1445 N N . LEU A 1 185 ? -0.430 15.501 -1.842 1.00 67.31 185 LEU A N 1
ATOM 1446 C CA . LEU A 1 185 ? -1.008 14.520 -2.765 1.00 67.31 185 LEU A CA 1
ATOM 1447 C C . LEU A 1 185 ? -1.602 13.335 -1.997 1.00 67.31 185 LEU A C 1
ATOM 1449 O O . LEU A 1 185 ? -2.775 13.016 -2.174 1.00 67.31 185 LEU A O 1
ATOM 1453 N N . LEU A 1 186 ? -0.827 12.752 -1.081 1.00 66.25 186 LEU A N 1
ATOM 1454 C CA . LEU A 1 186 ? -1.247 11.630 -0.247 1.00 66.25 186 LEU A CA 1
ATOM 1455 C C . LEU A 1 186 ? -2.488 11.972 0.586 1.00 66.25 186 LEU A C 1
ATOM 1457 O O . LEU A 1 186 ? -3.408 11.166 0.675 1.00 66.25 186 LEU A O 1
ATOM 1461 N N . ARG A 1 187 ? -2.581 13.195 1.121 1.00 76.94 187 ARG A N 1
ATOM 1462 C CA . ARG A 1 187 ? -3.795 13.664 1.816 1.00 76.94 187 ARG A CA 1
ATOM 1463 C C . ARG A 1 187 ? -5.026 13.690 0.912 1.00 76.94 187 ARG A C 1
ATOM 1465 O O . ARG A 1 187 ? -6.115 13.396 1.390 1.00 76.94 187 ARG A O 1
ATOM 1472 N N . ARG A 1 188 ? -4.879 14.036 -0.373 1.00 73.19 188 ARG A N 1
ATOM 1473 C CA . ARG A 1 188 ? -6.000 14.051 -1.333 1.00 73.19 188 ARG A CA 1
ATOM 1474 C C . ARG A 1 188 ? -6.496 12.653 -1.682 1.00 73.19 188 ARG A C 1
ATOM 1476 O O . ARG A 1 188 ? -7.669 12.511 -1.997 1.00 73.19 188 ARG A O 1
ATOM 1483 N N . VAL A 1 189 ? -5.624 11.650 -1.606 1.00 71.12 189 VAL A N 1
ATOM 1484 C CA . VAL A 1 189 ? -5.975 10.243 -1.858 1.00 71.12 189 VAL A CA 1
ATOM 1485 C C . VAL A 1 189 ? -6.284 9.461 -0.573 1.00 71.12 189 VAL A C 1
ATOM 1487 O O . VAL A 1 189 ? -6.398 8.244 -0.620 1.00 71.12 189 VAL A O 1
ATOM 1490 N N . GLY A 1 190 ? -6.450 10.145 0.569 1.00 77.62 190 GLY A N 1
ATOM 1491 C CA . GLY A 1 190 ? -6.959 9.544 1.809 1.00 77.62 190 GLY A CA 1
ATOM 1492 C C . GLY A 1 190 ? -5.918 9.230 2.890 1.00 77.62 190 GLY A C 1
ATOM 1493 O O . GLY A 1 190 ? -6.261 8.606 3.891 1.00 77.62 190 GLY A O 1
ATOM 1494 N N . ALA A 1 191 ? -4.659 9.657 2.752 1.00 83.12 191 ALA A N 1
ATOM 1495 C CA . ALA A 1 191 ? -3.648 9.429 3.786 1.00 83.12 191 ALA A CA 1
ATOM 1496 C C . ALA A 1 191 ? -3.848 10.322 5.025 1.00 83.12 191 ALA A C 1
ATOM 1498 O O . ALA A 1 191 ? -4.006 11.545 4.936 1.00 83.12 191 ALA A O 1
ATOM 1499 N N . VAL A 1 192 ? -3.741 9.705 6.201 1.00 89.06 192 VAL A N 1
ATOM 1500 C CA . VAL A 1 192 ? -3.889 10.317 7.522 1.00 89.06 192 VAL A CA 1
ATOM 1501 C C . VAL A 1 192 ? -2.558 10.225 8.262 1.00 89.06 192 VAL A C 1
ATOM 1503 O O . VAL A 1 192 ? -2.139 9.152 8.686 1.00 89.06 192 VAL A O 1
ATOM 1506 N N . PHE A 1 193 ? -1.860 11.349 8.424 1.00 85.56 193 PHE A N 1
ATOM 1507 C CA . PHE A 1 193 ? -0.498 11.324 8.962 1.00 85.56 193 PHE A CA 1
ATOM 1508 C C . PHE A 1 193 ? -0.436 11.268 10.494 1.00 85.56 193 PHE A C 1
ATOM 1510 O O . PHE A 1 193 ? -1.019 12.110 11.178 1.00 85.56 193 PHE A O 1
ATOM 1517 N N . ILE A 1 194 ? 0.337 10.315 11.027 1.00 85.31 194 ILE A N 1
ATOM 1518 C CA . ILE A 1 194 ? 0.607 10.121 12.457 1.00 85.31 194 ILE A CA 1
ATOM 1519 C C . ILE A 1 194 ? 2.077 10.417 12.800 1.00 85.31 194 ILE A C 1
ATOM 1521 O O . ILE A 1 194 ? 3.003 9.977 12.111 1.00 85.31 194 ILE A O 1
ATOM 1525 N N . LYS A 1 195 ? 2.305 11.138 13.905 1.00 81.62 195 LYS A N 1
ATOM 1526 C CA . LYS A 1 195 ? 3.649 11.381 14.454 1.00 81.62 195 LYS A CA 1
ATOM 1527 C C . LYS A 1 195 ? 4.235 10.109 15.070 1.00 81.62 195 LYS A C 1
ATOM 1529 O O . LYS A 1 195 ? 3.529 9.313 15.683 1.00 81.62 195 LYS A O 1
ATOM 1534 N N . ARG A 1 196 ? 5.559 9.943 14.984 1.00 68.50 196 ARG A N 1
ATOM 1535 C CA . ARG A 1 196 ? 6.274 8.772 15.537 1.00 68.50 196 ARG A CA 1
ATOM 1536 C C . ARG A 1 196 ? 6.240 8.697 17.070 1.00 68.50 196 ARG A C 1
ATOM 1538 O O . ARG A 1 196 ? 6.346 7.607 17.627 1.00 68.50 196 ARG A O 1
ATOM 1545 N N . SER A 1 197 ? 6.133 9.843 17.736 1.00 71.94 197 SER A N 1
ATOM 1546 C CA . SER A 1 197 ? 5.997 9.970 19.186 1.00 71.94 197 SER A CA 1
ATOM 1547 C C . SER A 1 197 ? 5.067 11.132 19.505 1.00 71.94 197 SER A C 1
ATOM 1549 O O . SER A 1 197 ? 5.083 12.153 18.820 1.00 71.94 197 SER A O 1
ATOM 1551 N N . PHE A 1 198 ? 4.280 10.970 20.562 1.00 75.25 198 PHE A N 1
ATOM 1552 C CA . PHE A 1 198 ? 3.399 12.002 21.109 1.00 75.25 198 PHE A CA 1
ATOM 1553 C C . PHE A 1 198 ? 4.005 12.698 22.336 1.00 75.25 198 PHE A C 1
ATOM 1555 O O . PHE A 1 198 ? 3.361 13.530 22.971 1.00 75.25 198 PHE A O 1
ATOM 1562 N N . SER A 1 199 ? 5.245 12.349 22.693 1.00 69.88 199 SER A N 1
ATOM 1563 C CA . SER A 1 199 ? 5.919 12.890 23.872 1.00 69.88 199 SER A CA 1
ATOM 1564 C C . SER A 1 199 ? 6.075 14.408 23.765 1.00 69.88 199 SER A C 1
ATOM 1566 O O . SER A 1 199 ? 6.720 14.904 22.844 1.00 69.88 199 SER A O 1
ATOM 1568 N N . GLY A 1 200 ? 5.506 15.134 24.729 1.00 74.81 200 GLY A N 1
ATOM 1569 C CA . GLY A 1 200 ? 5.573 16.596 24.807 1.00 74.81 200 GLY A CA 1
ATOM 1570 C C . GLY A 1 200 ? 4.495 17.350 24.017 1.00 74.81 200 GLY A C 1
ATOM 1571 O O . GLY A 1 200 ? 4.404 18.565 24.161 1.00 74.81 200 GLY A O 1
ATOM 1572 N N . ASP A 1 201 ? 3.645 16.663 23.246 1.00 79.44 201 ASP A N 1
ATOM 1573 C CA . ASP A 1 201 ? 2.568 17.276 22.458 1.00 79.44 201 ASP A CA 1
ATOM 1574 C C . ASP A 1 201 ? 1.203 16.775 22.948 1.00 79.44 201 ASP A C 1
ATOM 1576 O O . ASP A 1 201 ? 0.787 15.655 22.662 1.00 79.44 201 ASP A O 1
ATOM 1580 N N . ARG A 1 202 ? 0.500 17.607 23.727 1.00 80.00 202 ARG A N 1
ATOM 1581 C CA . ARG A 1 202 ? -0.830 17.270 24.269 1.00 80.00 202 ARG A CA 1
ATOM 1582 C C . ARG A 1 202 ? -1.963 17.508 23.274 1.00 80.00 202 ARG A C 1
ATOM 1584 O O . ARG A 1 202 ? -3.042 16.951 23.451 1.00 80.00 202 ARG A O 1
ATOM 1591 N N . VAL A 1 203 ? -1.742 18.351 22.267 1.00 87.69 203 VAL A N 1
ATOM 1592 C CA . VAL A 1 203 ? -2.793 18.783 21.337 1.00 87.69 203 VAL A CA 1
ATOM 1593 C C . VAL A 1 203 ? -2.924 17.780 20.202 1.00 87.69 203 VAL A C 1
ATOM 1595 O O . VAL A 1 203 ? -4.038 17.381 19.867 1.00 87.69 203 VAL A O 1
ATOM 1598 N N . PHE A 1 204 ? -1.801 17.321 19.646 1.00 88.19 204 PHE A N 1
ATOM 1599 C CA . PHE A 1 204 ? -1.818 16.409 18.508 1.00 88.19 204 PHE A CA 1
ATOM 1600 C C . PHE A 1 204 ? -2.608 15.115 18.769 1.00 88.19 204 PHE A C 1
ATOM 1602 O O . PHE A 1 204 ? -3.480 14.814 17.958 1.00 88.19 204 PHE A O 1
ATOM 1609 N N . PRO A 1 205 ? -2.408 14.370 19.878 1.00 87.12 205 PRO A N 1
ATOM 1610 C CA . PRO A 1 205 ? -3.156 13.136 20.124 1.00 87.12 205 PRO A CA 1
ATOM 1611 C C . PRO A 1 205 ? -4.660 13.373 20.268 1.00 87.12 205 PRO A C 1
ATOM 1613 O O . PRO A 1 205 ? -5.449 12.547 19.821 1.00 87.12 205 PRO A O 1
ATOM 1616 N N . ALA A 1 206 ? -5.063 14.507 20.852 1.00 88.12 206 ALA A N 1
ATOM 1617 C CA . ALA A 1 206 ? -6.468 14.872 21.003 1.00 88.12 206 ALA A CA 1
ATOM 1618 C C . ALA A 1 206 ? -7.117 15.191 19.647 1.00 88.12 206 ALA A C 1
ATOM 1620 O O . ALA A 1 206 ? -8.190 14.676 19.344 1.00 88.12 206 ALA A O 1
ATOM 1621 N N . VAL A 1 207 ? -6.443 15.988 18.809 1.00 91.50 207 VAL A N 1
ATOM 1622 C CA . VAL A 1 207 ? -6.918 16.324 17.456 1.00 91.50 207 VAL A CA 1
ATOM 1623 C C . VAL A 1 207 ? -6.951 15.084 16.565 1.00 91.50 207 VAL A C 1
ATOM 1625 O O . VAL A 1 207 ? -7.936 14.850 15.872 1.00 91.50 207 VAL A O 1
ATOM 1628 N N . PHE A 1 208 ? -5.899 14.268 16.604 1.00 91.88 208 PHE A N 1
ATOM 1629 C CA . PHE A 1 208 ? -5.805 13.040 15.823 1.00 91.88 208 PHE A CA 1
ATOM 1630 C C . PHE A 1 208 ? -6.881 12.026 16.235 1.00 91.88 208 PHE A C 1
ATOM 1632 O O . PHE A 1 208 ? -7.563 11.476 15.374 1.00 91.88 208 PHE A O 1
ATOM 1639 N N . SER A 1 209 ? -7.105 11.843 17.541 1.00 90.56 209 SER A N 1
ATOM 1640 C CA . SER A 1 209 ? -8.188 10.996 18.056 1.00 90.56 209 SER A CA 1
ATOM 1641 C C . SER A 1 209 ? -9.567 11.508 17.625 1.00 90.56 209 SER A C 1
ATOM 1643 O O . SER A 1 209 ? -10.374 10.740 17.104 1.00 90.56 209 SER A O 1
ATOM 1645 N N . ALA A 1 210 ? -9.824 12.817 17.739 1.00 91.69 210 ALA A N 1
ATOM 1646 C CA . ALA A 1 210 ? -11.074 13.420 17.275 1.00 91.69 210 ALA A CA 1
ATOM 1647 C C . ALA A 1 210 ? -11.290 13.233 15.762 1.00 91.69 210 ALA A C 1
ATOM 1649 O O . ALA A 1 210 ? -12.412 12.982 15.327 1.00 91.69 210 ALA A O 1
ATOM 1650 N N . TYR A 1 211 ? -10.220 13.306 14.969 1.00 93.00 211 TYR A N 1
ATOM 1651 C CA . TYR A 1 211 ? -10.268 13.075 13.529 1.00 93.00 211 TYR A CA 1
ATOM 1652 C C . TYR A 1 211 ? -10.606 11.616 13.184 1.00 93.00 211 TYR A C 1
ATOM 1654 O O . TYR A 1 211 ? -11.542 11.376 12.424 1.00 93.00 211 TYR A O 1
ATOM 1662 N N . LEU A 1 212 ? -9.923 10.636 13.791 1.00 92.50 212 LEU A N 1
ATOM 1663 C CA . LEU A 1 212 ? -10.243 9.212 13.598 1.00 92.50 212 LEU A CA 1
ATOM 1664 C C . LEU A 1 212 ? -11.678 8.889 14.017 1.00 92.50 212 LEU A C 1
ATOM 1666 O O . LEU A 1 212 ? -12.396 8.166 13.331 1.00 92.50 212 LEU A O 1
ATOM 1670 N N . ARG A 1 213 ? -12.114 9.471 15.131 1.00 91.94 213 ARG A N 1
ATOM 1671 C CA . ARG A 1 213 ? -13.477 9.338 15.631 1.00 91.94 213 ARG A CA 1
ATOM 1672 C C . ARG A 1 213 ? -14.512 9.885 14.649 1.00 91.94 213 ARG A C 1
ATOM 1674 O O . ARG A 1 213 ? -15.573 9.283 14.504 1.00 91.94 213 ARG A O 1
ATOM 1681 N N . GLN A 1 214 ? -14.215 10.999 13.982 1.00 92.12 214 GLN A N 1
ATOM 1682 C CA . GLN A 1 214 ? -15.084 11.553 12.947 1.00 92.12 214 GLN A CA 1
ATOM 1683 C C . GLN A 1 214 ? -15.155 10.625 11.728 1.00 92.12 214 GLN A C 1
ATOM 1685 O O . GLN A 1 214 ? -16.257 10.333 11.277 1.00 92.12 214 GLN A O 1
ATOM 1690 N N . LEU A 1 215 ? -14.022 10.083 11.263 1.00 91.75 215 LEU A N 1
ATOM 1691 C CA . LEU A 1 215 ? -14.006 9.107 10.163 1.00 91.75 215 LEU A CA 1
ATOM 1692 C C . LEU A 1 215 ? -14.862 7.873 10.476 1.00 91.75 215 LEU A C 1
ATOM 1694 O O . LEU A 1 215 ? -15.673 7.463 9.653 1.00 91.75 215 LEU A O 1
ATOM 1698 N N . ILE A 1 216 ? -14.735 7.328 11.690 1.00 91.50 216 ILE A N 1
ATOM 1699 C CA . ILE A 1 216 ? -15.535 6.182 12.146 1.00 91.50 216 ILE A CA 1
ATOM 1700 C C . ILE A 1 216 ? -17.021 6.549 12.229 1.00 91.50 216 ILE A C 1
ATOM 1702 O O . ILE A 1 216 ? -17.876 5.769 11.817 1.00 91.50 216 ILE A O 1
ATOM 1706 N N . ARG A 1 217 ? -17.355 7.740 12.737 1.00 88.81 217 ARG A N 1
ATOM 1707 C CA . ARG A 1 217 ? -18.745 8.216 12.818 1.00 88.81 217 ARG A CA 1
ATOM 1708 C C . ARG A 1 217 ? -19.387 8.379 11.441 1.00 88.81 217 ARG A C 1
ATOM 1710 O O . ARG A 1 217 ? -20.580 8.107 11.305 1.00 88.81 217 ARG A O 1
ATOM 1717 N N . ASP A 1 218 ? -18.611 8.825 10.465 1.00 89.75 218 ASP A N 1
ATOM 1718 C CA . ASP A 1 218 ? -19.052 9.027 9.086 1.00 89.75 218 ASP A CA 1
ATOM 1719 C C . ASP A 1 218 ? -18.963 7.738 8.249 1.00 89.75 218 ASP A C 1
ATOM 1721 O O . ASP A 1 218 ? -19.286 7.760 7.067 1.00 89.75 218 ASP A O 1
ATOM 1725 N N . GLU A 1 219 ? -18.574 6.615 8.869 1.00 90.25 219 GLU A N 1
ATOM 1726 C CA . GLU A 1 219 ? -18.454 5.286 8.249 1.00 90.25 219 GLU A CA 1
ATOM 1727 C C . GLU A 1 219 ? -17.433 5.229 7.102 1.00 90.25 219 GLU A C 1
ATOM 1729 O O . GLU A 1 219 ? -17.474 4.332 6.261 1.00 90.25 219 GLU A O 1
ATOM 1734 N N . PHE A 1 220 ? -16.457 6.143 7.095 1.00 91.38 220 PHE A N 1
ATOM 1735 C CA . PHE A 1 220 ? -15.323 6.039 6.186 1.00 91.38 220 PHE A CA 1
ATOM 1736 C C . PHE A 1 220 ? -14.422 4.873 6.609 1.00 91.38 220 PHE A C 1
ATOM 1738 O O . PHE A 1 220 ? -13.988 4.834 7.767 1.00 91.38 220 PHE A O 1
ATOM 1745 N N . PRO A 1 221 ? -14.084 3.946 5.693 1.00 92.56 221 PRO A N 1
ATOM 1746 C CA . PRO A 1 221 ? -13.157 2.877 6.012 1.00 92.56 221 PRO A CA 1
ATOM 1747 C C . PRO A 1 221 ? -11.789 3.440 6.389 1.00 92.56 221 PRO A C 1
ATOM 1749 O O . PRO A 1 221 ? -11.307 4.395 5.774 1.00 92.56 221 PRO A O 1
ATOM 1752 N N . LEU A 1 222 ? -11.165 2.840 7.395 1.00 94.69 222 LEU A N 1
ATOM 1753 C CA . LEU A 1 222 ? -9.848 3.218 7.900 1.00 94.69 222 LEU A CA 1
ATOM 1754 C C . LEU A 1 222 ? -8.891 2.037 7.747 1.00 94.69 222 LEU A C 1
ATOM 1756 O O . LEU A 1 222 ? -9.285 0.894 7.937 1.00 94.69 222 LEU A O 1
ATOM 1760 N N . GLU A 1 223 ? -7.625 2.302 7.466 1.00 94.25 223 GLU A N 1
ATOM 1761 C CA . GLU A 1 223 ? -6.559 1.306 7.462 1.00 94.25 223 GLU A CA 1
ATOM 1762 C C . GLU A 1 223 ? -5.425 1.772 8.370 1.00 94.25 223 GLU A C 1
ATOM 1764 O O . GLU A 1 223 ? -4.959 2.908 8.266 1.00 94.25 223 GLU A O 1
ATOM 1769 N N . PHE A 1 224 ? -4.947 0.899 9.257 1.00 93.06 224 PHE A N 1
ATOM 1770 C CA . PHE A 1 224 ? -3.699 1.147 9.972 1.00 93.06 224 PHE A CA 1
ATOM 1771 C C . PHE A 1 224 ? -2.919 -0.143 10.219 1.00 93.06 224 PHE A C 1
ATOM 1773 O O . PHE A 1 224 ? -3.464 -1.179 10.595 1.00 93.06 224 PHE A O 1
ATOM 1780 N N . PHE A 1 225 ? -1.602 -0.053 10.081 1.00 89.38 225 PHE A N 1
ATOM 1781 C CA . PHE A 1 225 ? -0.706 -1.167 10.358 1.00 89.38 225 PHE A CA 1
ATOM 1782 C C . PHE A 1 225 ? -0.510 -1.335 11.863 1.00 89.38 225 PHE A C 1
ATOM 1784 O O . PHE A 1 225 ? 0.119 -0.492 12.512 1.00 89.38 225 PHE A O 1
ATOM 1791 N N . ILE A 1 226 ? -1.001 -2.446 12.417 1.00 87.62 226 ILE A N 1
ATOM 1792 C CA . ILE A 1 226 ? -1.032 -2.668 13.873 1.00 87.62 226 ILE A CA 1
ATOM 1793 C C . ILE A 1 226 ? 0.361 -2.673 14.514 1.00 87.62 226 ILE A C 1
ATOM 1795 O O . ILE A 1 226 ? 0.527 -2.323 15.674 1.00 87.62 226 ILE A O 1
ATOM 1799 N N . GLU A 1 227 ? 1.390 -3.015 13.750 1.00 78.50 227 GLU A N 1
ATOM 1800 C CA . GLU A 1 227 ? 2.781 -3.107 14.200 1.00 78.50 227 GLU A CA 1
ATOM 1801 C C . GLU A 1 227 ? 3.475 -1.732 14.283 1.00 78.50 227 GLU A C 1
ATOM 1803 O O . GLU A 1 227 ? 4.499 -1.557 14.953 1.00 78.50 227 GLU A O 1
ATOM 1808 N N . GLY A 1 228 ? 2.937 -0.727 13.579 1.00 61.56 228 GLY A N 1
ATOM 1809 C CA . GLY A 1 228 ? 3.521 0.611 13.445 1.00 61.56 228 GLY A CA 1
ATOM 1810 C C . GLY A 1 228 ? 4.971 0.622 12.937 1.00 61.56 228 GLY A C 1
ATOM 1811 O O . GLY A 1 228 ? 5.740 1.526 13.291 1.00 61.56 228 GLY A O 1
ATOM 1812 N N . GLY A 1 229 ? 5.356 -0.413 12.186 1.00 59.88 229 GLY A N 1
ATOM 1813 C CA . GLY A 1 229 ? 6.662 -0.646 11.574 1.00 59.88 229 GLY A CA 1
ATOM 1814 C C . GLY A 1 229 ? 6.679 -1.993 10.841 1.00 59.88 229 GLY A C 1
ATOM 1815 O O . GLY A 1 229 ? 5.843 -2.844 11.114 1.00 59.88 229 GLY A O 1
ATOM 1816 N N . ARG A 1 230 ? 7.609 -2.175 9.899 1.00 63.25 230 ARG A N 1
ATOM 1817 C CA . ARG A 1 230 ? 7.706 -3.389 9.070 1.00 63.25 230 ARG A CA 1
ATOM 1818 C C . ARG A 1 230 ? 8.311 -4.564 9.844 1.00 63.25 230 ARG A C 1
ATOM 1820 O O . ARG A 1 230 ? 9.367 -4.419 10.466 1.00 63.25 230 ARG A O 1
ATOM 1827 N N . SER A 1 231 ? 7.694 -5.731 9.722 1.00 58.84 231 SER A N 1
ATOM 1828 C CA . SER A 1 231 ? 8.193 -7.022 10.184 1.00 58.84 231 SER A CA 1
ATOM 1829 C C . SER A 1 231 ? 9.270 -7.582 9.256 1.00 58.84 231 SER A C 1
ATOM 1831 O O . SER A 1 231 ? 8.979 -8.206 8.237 1.00 58.84 231 SER A O 1
ATOM 1833 N N . ARG A 1 232 ? 10.531 -7.393 9.648 1.00 53.91 232 ARG A N 1
ATOM 1834 C CA . ARG A 1 232 ? 11.728 -7.684 8.832 1.00 53.91 232 ARG A CA 1
ATOM 1835 C C . ARG A 1 232 ? 12.209 -9.139 8.873 1.00 53.91 232 ARG A C 1
ATOM 1837 O O . ARG A 1 232 ? 13.064 -9.521 8.089 1.00 53.91 232 ARG A O 1
ATOM 1844 N N . THR A 1 233 ? 11.694 -9.948 9.801 1.00 52.00 233 THR A N 1
ATOM 1845 C CA . THR A 1 233 ? 12.191 -11.312 10.087 1.00 52.00 233 THR A CA 1
ATOM 1846 C C . THR A 1 233 ? 11.187 -12.413 9.734 1.00 52.00 233 THR A C 1
ATOM 1848 O O . THR A 1 233 ? 11.341 -13.555 10.160 1.00 52.00 233 THR A O 1
ATOM 1851 N N . GLY A 1 234 ? 10.096 -12.075 9.037 1.00 54.31 234 GLY A N 1
ATOM 1852 C CA . GLY A 1 234 ? 8.981 -12.999 8.776 1.00 54.31 234 GLY A CA 1
ATOM 1853 C C . GLY A 1 234 ? 8.071 -13.258 9.991 1.00 54.31 234 GLY A C 1
ATOM 1854 O O . GLY A 1 234 ? 6.934 -13.702 9.834 1.00 54.31 234 GLY A O 1
ATOM 1855 N N . LYS A 1 235 ? 8.481 -12.867 11.202 1.00 61.66 235 LYS A N 1
ATOM 1856 C CA . LYS A 1 235 ? 7.633 -12.852 12.410 1.00 61.66 235 LYS A CA 1
ATOM 1857 C C . LYS A 1 235 ? 6.926 -11.512 12.546 1.00 61.66 235 LYS A C 1
ATOM 1859 O O . LYS A 1 235 ? 7.499 -10.527 12.108 1.00 61.66 235 LYS A O 1
ATOM 1864 N N . LEU A 1 236 ? 5.721 -11.502 13.113 1.00 69.00 236 LEU A N 1
ATOM 1865 C CA . LEU A 1 236 ? 4.977 -10.275 13.418 1.00 69.00 236 LEU A CA 1
ATOM 1866 C C . LEU A 1 236 ? 5.657 -9.516 14.563 1.00 69.00 236 LEU A C 1
ATOM 1868 O O . LEU A 1 236 ? 6.123 -10.140 15.522 1.00 69.00 236 LEU A O 1
ATOM 1872 N N . LEU A 1 237 ? 5.702 -8.187 14.483 1.00 72.62 237 LEU A N 1
ATOM 1873 C CA . LEU A 1 237 ? 6.110 -7.351 15.606 1.00 72.62 237 LEU A CA 1
ATOM 1874 C C . LEU A 1 237 ? 4.977 -7.244 16.639 1.00 72.62 237 LEU A C 1
ATOM 1876 O O . LEU A 1 237 ? 3.802 -7.404 16.296 1.00 72.62 237 LEU A O 1
ATOM 1880 N N . PRO A 1 238 ? 5.305 -6.934 17.907 1.00 81.31 238 PRO A N 1
ATOM 1881 C CA . PRO A 1 238 ? 4.295 -6.593 18.897 1.00 81.31 238 PRO A CA 1
ATOM 1882 C C . PRO A 1 238 ? 3.412 -5.429 18.416 1.00 81.31 238 PRO A C 1
ATOM 1884 O O . PRO A 1 238 ? 3.934 -4.461 17.850 1.00 81.31 238 PRO A O 1
ATOM 1887 N N . PRO A 1 239 ? 2.092 -5.493 18.652 1.00 84.75 239 PRO A N 1
ATOM 1888 C CA . PRO A 1 239 ? 1.176 -4.451 18.220 1.00 84.75 239 PRO A CA 1
ATOM 1889 C C . PRO A 1 239 ? 1.424 -3.147 18.985 1.00 84.75 239 PRO A C 1
ATOM 1891 O O . PRO A 1 239 ? 1.594 -3.138 20.205 1.00 84.75 239 PRO A O 1
ATOM 1894 N N . LYS A 1 240 ? 1.392 -2.019 18.274 1.00 83.81 240 LYS A N 1
ATOM 1895 C CA . LYS A 1 240 ? 1.330 -0.685 18.869 1.00 83.81 240 LYS A CA 1
ATOM 1896 C C . LYS A 1 240 ? -0.124 -0.304 19.087 1.00 83.81 240 LYS A C 1
ATOM 1898 O O . LYS A 1 240 ? -0.861 -0.008 18.150 1.00 83.81 240 LYS A O 1
ATOM 1903 N N . LEU A 1 241 ? -0.514 -0.255 20.353 1.00 85.88 241 LEU A N 1
ATOM 1904 C CA . LEU A 1 241 ? -1.911 -0.096 20.746 1.00 85.88 241 LEU A CA 1
ATOM 1905 C C . LEU A 1 241 ? -2.449 1.335 20.608 1.00 85.88 241 LEU A C 1
ATOM 1907 O O . LEU A 1 241 ? -3.640 1.528 20.771 1.00 85.88 241 LEU A O 1
ATOM 1911 N N . GLY A 1 242 ? -1.620 2.336 20.290 1.00 87.12 242 GLY A N 1
ATOM 1912 C CA . GLY A 1 242 ? -2.036 3.746 20.305 1.00 87.12 242 GLY A CA 1
ATOM 1913 C C . GLY A 1 242 ? -3.176 4.096 19.339 1.00 87.12 242 GLY A C 1
ATOM 1914 O O . GLY A 1 242 ? -4.137 4.736 19.742 1.00 87.12 242 GLY A O 1
ATOM 1915 N N . VAL A 1 243 ? -3.098 3.676 18.071 1.00 89.94 243 VAL A N 1
ATOM 1916 C CA . VAL A 1 243 ? -4.202 3.906 17.114 1.00 89.94 243 VAL A CA 1
ATOM 1917 C C . VAL A 1 243 ? -5.381 2.996 17.434 1.00 89.94 243 VAL A C 1
ATOM 1919 O O . VAL A 1 243 ? -6.524 3.441 17.417 1.00 89.94 243 VAL A O 1
ATOM 1922 N N . LEU A 1 244 ? -5.104 1.740 17.796 1.00 91.81 244 LEU A N 1
ATOM 1923 C CA . LEU A 1 244 ? -6.139 0.780 18.166 1.00 91.81 244 LEU A CA 1
ATOM 1924 C C . LEU A 1 244 ? -6.9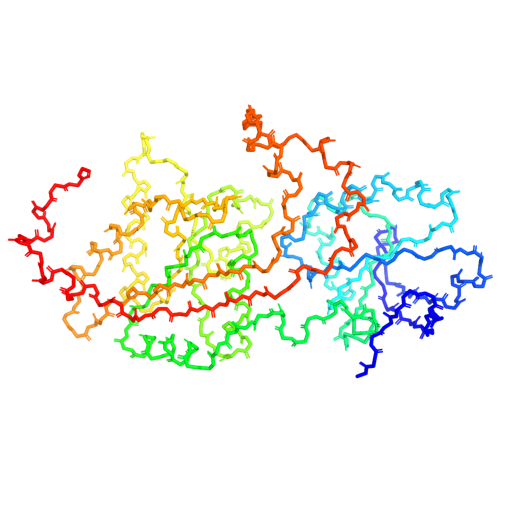71 1.275 19.359 1.00 91.81 244 LEU A C 1
ATOM 1926 O O . LEU A 1 244 ? -8.189 1.185 19.313 1.00 91.81 244 LEU A O 1
ATOM 1930 N N . SER A 1 245 ? -6.354 1.853 20.391 1.00 90.31 245 SER A N 1
ATOM 1931 C CA . SER A 1 245 ? -7.072 2.390 21.550 1.00 90.31 245 SER A CA 1
ATOM 1932 C C . SER A 1 245 ? -7.947 3.584 21.180 1.00 90.31 245 SER A C 1
ATOM 1934 O O . SER A 1 245 ? -9.074 3.659 21.653 1.00 90.31 245 SER A O 1
ATOM 1936 N N . MET A 1 246 ? -7.497 4.459 20.275 1.00 91.69 246 MET A N 1
ATOM 1937 C CA . MET A 1 246 ? -8.326 5.552 19.747 1.00 91.69 246 MET A CA 1
ATOM 1938 C C . MET A 1 246 ? -9.533 5.028 18.956 1.00 91.69 246 MET A C 1
ATOM 1940 O O . MET A 1 246 ? -10.627 5.577 19.069 1.00 91.69 246 MET A O 1
ATOM 1944 N N . VAL A 1 247 ? -9.358 3.946 18.190 1.00 92.94 247 VAL A N 1
ATOM 1945 C CA . VAL A 1 247 ? -10.461 3.266 17.492 1.00 92.94 247 VAL A CA 1
ATOM 1946 C C . VAL A 1 247 ? -11.432 2.629 18.492 1.00 92.94 247 VAL A C 1
ATOM 1948 O O . VAL A 1 247 ? -12.642 2.756 18.323 1.00 92.94 247 VAL A O 1
ATOM 1951 N N . MET A 1 248 ? -10.932 1.991 19.554 1.00 92.25 248 MET A N 1
ATOM 1952 C CA . MET A 1 248 ? -11.775 1.406 20.605 1.00 92.25 248 MET A CA 1
ATOM 1953 C C . MET A 1 248 ? -12.522 2.476 21.416 1.00 92.25 248 MET A C 1
ATOM 1955 O O . MET A 1 248 ? -13.702 2.292 21.697 1.00 92.25 248 MET A O 1
ATOM 1959 N N . ASP A 1 249 ? -11.892 3.617 21.716 1.00 90.81 249 ASP A N 1
ATOM 1960 C CA . ASP A 1 249 ? -12.547 4.792 22.317 1.00 90.81 249 ASP A CA 1
ATOM 1961 C C . ASP A 1 249 ? -13.674 5.315 21.405 1.00 90.81 249 ASP A C 1
ATOM 1963 O O . ASP A 1 249 ? -14.784 5.609 21.857 1.00 90.81 249 ASP A O 1
ATOM 1967 N N . ALA A 1 250 ? -13.422 5.394 20.093 1.00 90.56 250 ALA A N 1
ATOM 1968 C CA . ALA A 1 250 ? -14.438 5.774 19.115 1.00 90.56 250 ALA A CA 1
ATOM 1969 C C . ALA A 1 250 ? -15.599 4.770 19.063 1.00 90.56 250 ALA A C 1
ATOM 1971 O O . ALA A 1 250 ? -16.755 5.190 19.012 1.00 90.56 250 ALA A O 1
ATOM 1972 N N . ALA A 1 251 ? -15.302 3.470 19.127 1.00 90.69 251 ALA A N 1
ATOM 1973 C CA . ALA A 1 251 ? -16.295 2.401 19.128 1.00 90.69 251 ALA A CA 1
ATOM 1974 C C . ALA A 1 251 ? -17.138 2.361 20.410 1.00 90.69 251 ALA A C 1
ATOM 1976 O O . ALA A 1 251 ? -18.347 2.164 20.331 1.00 90.69 251 ALA A O 1
ATOM 1977 N N . ALA A 1 252 ? -16.535 2.590 21.579 1.00 88.69 252 ALA A N 1
ATOM 1978 C CA . ALA A 1 252 ? -17.236 2.592 22.866 1.00 88.69 252 ALA A CA 1
ATOM 1979 C C . ALA A 1 252 ? -18.289 3.701 22.974 1.00 88.69 252 ALA A C 1
ATOM 1981 O O . ALA A 1 252 ? -19.269 3.575 23.703 1.00 88.69 252 ALA A O 1
ATOM 1982 N N . GLU A 1 253 ? -18.092 4.784 22.231 1.00 84.81 253 GLU A N 1
ATOM 1983 C CA . GLU A 1 253 ? -19.022 5.902 22.165 1.00 84.81 253 GLU A CA 1
ATOM 1984 C C . GLU A 1 253 ? -19.829 5.931 20.850 1.00 84.81 253 GLU A C 1
ATOM 1986 O O . GLU A 1 253 ? -20.548 6.901 20.583 1.00 84.81 253 GLU A O 1
ATOM 1991 N N . ALA A 1 254 ? -19.677 4.917 19.993 1.00 80.50 254 ALA A N 1
ATOM 1992 C CA . ALA A 1 254 ? -20.480 4.782 18.786 1.00 80.50 254 ALA A CA 1
ATOM 1993 C C . ALA A 1 254 ? -21.934 4.445 19.155 1.00 80.50 254 ALA A C 1
ATOM 1995 O O . ALA A 1 254 ? -22.229 3.902 20.221 1.00 80.50 254 ALA A O 1
ATOM 1996 N N . ARG A 1 255 ? -22.872 4.794 18.271 1.00 71.12 255 ARG A N 1
ATOM 1997 C CA . ARG A 1 255 ? -24.287 4.464 18.478 1.00 71.12 255 ARG A CA 1
ATOM 1998 C C . ARG A 1 255 ? -24.500 2.956 18.331 1.00 71.12 255 ARG A C 1
ATOM 2000 O O . ARG A 1 255 ? -23.853 2.321 17.507 1.00 71.12 255 ARG A O 1
ATOM 2007 N N . ALA A 1 256 ? -25.441 2.400 19.093 1.00 69.06 256 ALA A N 1
ATOM 2008 C CA . ALA A 1 256 ? -25.705 0.958 19.130 1.00 69.06 256 ALA A CA 1
ATOM 2009 C C . ALA A 1 256 ? -26.168 0.356 17.785 1.00 69.06 256 ALA A C 1
ATOM 2011 O O . ALA A 1 256 ? -26.055 -0.850 17.585 1.00 69.06 256 ALA A O 1
ATOM 2012 N N . ASP A 1 257 ? -26.688 1.179 16.872 1.00 73.12 257 ASP A N 1
ATOM 2013 C CA . ASP A 1 257 ? -27.119 0.794 15.525 1.00 73.12 257 ASP A CA 1
ATOM 2014 C C . ASP A 1 257 ? -25.976 0.756 14.499 1.00 73.12 257 ASP A C 1
ATOM 2016 O O . ASP A 1 257 ? -26.146 0.181 13.426 1.00 73.12 257 ASP A O 1
ATOM 2020 N N . ARG A 1 258 ? -24.806 1.322 14.822 1.00 74.25 258 ARG A N 1
ATOM 2021 C CA . ARG A 1 258 ? -23.647 1.397 13.925 1.00 74.25 258 ARG A CA 1
ATOM 2022 C C . ARG A 1 258 ? -22.512 0.531 14.438 1.00 74.25 258 ARG A C 1
ATOM 2024 O O . ARG A 1 258 ? -21.904 0.814 15.471 1.00 74.25 258 ARG A O 1
ATOM 2031 N N . ARG A 1 259 ? -22.206 -0.534 13.700 1.00 86.75 259 ARG A N 1
ATOM 2032 C CA . ARG A 1 259 ? -21.152 -1.476 14.081 1.00 86.75 259 ARG A CA 1
ATOM 2033 C C . ARG A 1 259 ? -19.789 -0.916 13.698 1.00 86.75 259 ARG A C 1
ATOM 2035 O O . ARG A 1 259 ? -19.594 -0.474 12.570 1.00 86.75 259 ARG A O 1
ATOM 2042 N N . VAL A 1 260 ? -18.847 -0.966 14.638 1.00 94.31 260 VAL A N 1
ATOM 2043 C CA . VAL A 1 260 ? -17.424 -0.758 14.355 1.00 94.31 260 VAL A CA 1
ATOM 2044 C C . VAL A 1 260 ? -16.759 -2.126 14.256 1.00 94.31 260 VAL A C 1
ATOM 2046 O O . VAL A 1 260 ? -16.723 -2.878 15.234 1.00 94.31 260 VAL A O 1
ATOM 2049 N N . THR A 1 261 ? -16.251 -2.446 13.071 1.00 95.88 261 THR A N 1
ATOM 2050 C CA . THR A 1 261 ? -15.668 -3.751 12.747 1.00 95.88 261 THR A CA 1
ATOM 2051 C C . THR A 1 261 ? -14.168 -3.614 12.537 1.00 95.88 261 THR A C 1
ATOM 2053 O O . THR A 1 261 ? -13.724 -2.891 11.647 1.00 95.88 261 THR A O 1
ATOM 2056 N N . LEU A 1 262 ? -13.378 -4.342 13.324 1.00 97.06 262 LEU A N 1
ATOM 2057 C CA . LEU A 1 262 ? -11.952 -4.531 13.076 1.00 97.06 262 LEU A CA 1
ATOM 2058 C C . LEU A 1 262 ? -11.788 -5.732 12.144 1.00 97.06 262 LEU A C 1
ATOM 2060 O O . LEU A 1 262 ? -12.249 -6.831 12.457 1.00 97.06 262 LEU A O 1
ATOM 2064 N N . LEU A 1 263 ? -11.133 -5.535 11.005 1.00 96.69 263 LEU A N 1
ATOM 2065 C CA . LEU A 1 263 ? -10.958 -6.564 9.991 1.00 96.69 263 LEU A CA 1
ATOM 2066 C C . LEU A 1 263 ? -9.464 -6.871 9.806 1.00 96.69 263 LEU A C 1
ATOM 2068 O O . LEU A 1 263 ? -8.755 -6.105 9.150 1.00 96.69 263 LEU A O 1
ATOM 2072 N N . PRO A 1 264 ? -8.952 -7.967 10.398 1.00 96.19 264 PRO A N 1
ATOM 2073 C CA . PRO A 1 264 ? -7.543 -8.326 10.286 1.00 96.19 264 PRO A CA 1
ATOM 2074 C C . PRO A 1 264 ? -7.174 -8.671 8.844 1.00 96.19 264 PRO A C 1
ATOM 2076 O O . PRO A 1 264 ? -7.884 -9.438 8.193 1.00 96.19 264 PRO A O 1
ATOM 2079 N N . VAL A 1 265 ? -6.036 -8.174 8.362 1.00 94.19 265 VAL A N 1
ATOM 2080 C CA . VAL A 1 265 ? -5.516 -8.522 7.032 1.00 94.19 265 VAL A CA 1
ATOM 2081 C C . VAL A 1 265 ? -4.108 -9.092 7.170 1.00 94.19 265 VAL A C 1
ATOM 2083 O O . VAL A 1 265 ? -3.206 -8.472 7.728 1.00 94.19 265 VAL A O 1
ATOM 2086 N N . ALA A 1 266 ? -3.910 -10.307 6.674 1.00 89.81 266 ALA A N 1
ATOM 2087 C CA . ALA A 1 266 ? -2.603 -10.939 6.612 1.00 89.81 266 ALA A CA 1
ATOM 2088 C C . ALA A 1 266 ? -2.057 -10.833 5.189 1.00 89.81 266 ALA A C 1
ATOM 2090 O O . ALA A 1 266 ? -2.716 -11.252 4.237 1.00 89.81 266 ALA A O 1
ATOM 2091 N N . ILE A 1 267 ? -0.839 -10.311 5.069 1.00 84.50 267 ILE A N 1
ATOM 2092 C CA . ILE A 1 267 ? -0.074 -10.248 3.826 1.00 84.50 267 ILE A CA 1
ATOM 2093 C C . ILE A 1 267 ? 1.173 -11.112 4.007 1.00 84.50 267 ILE A C 1
ATOM 2095 O O . ILE A 1 267 ? 1.877 -11.019 5.018 1.00 84.50 267 ILE A O 1
ATOM 2099 N N . SER A 1 268 ? 1.439 -11.980 3.037 1.00 75.31 268 SER A N 1
ATOM 2100 C CA . SER A 1 268 ? 2.627 -12.829 3.001 1.00 75.31 268 SER A CA 1
ATOM 2101 C C . SER A 1 268 ? 3.242 -12.806 1.610 1.00 75.31 268 SER A C 1
ATOM 2103 O O . SER A 1 268 ? 2.527 -12.823 0.617 1.00 75.31 268 SER A O 1
ATOM 2105 N N . TYR A 1 269 ? 4.567 -12.775 1.548 1.00 69.69 269 TYR A N 1
ATOM 2106 C CA . TYR A 1 269 ? 5.333 -12.744 0.308 1.00 69.69 269 TYR A CA 1
ATOM 2107 C C . TYR A 1 269 ? 6.093 -14.062 0.166 1.00 69.69 269 TYR A C 1
ATOM 2109 O O . TYR A 1 269 ? 6.686 -14.524 1.141 1.00 69.69 269 TYR A O 1
ATOM 2117 N N . GLU A 1 270 ? 6.117 -14.648 -1.033 1.00 56.72 270 GLU A N 1
ATOM 2118 C CA . GLU A 1 270 ? 6.990 -15.796 -1.328 1.00 56.72 270 GLU A CA 1
ATOM 2119 C C . GLU A 1 270 ? 8.474 -15.409 -1.292 1.00 56.72 270 GLU A C 1
ATOM 2121 O O . GLU A 1 270 ? 9.294 -16.164 -0.774 1.00 56.72 270 GLU A O 1
ATOM 2126 N N . GLN A 1 271 ? 8.822 -14.228 -1.810 1.00 53.44 271 GLN A N 1
ATOM 2127 C CA . GLN A 1 271 ? 10.130 -13.607 -1.615 1.00 53.44 271 GLN A CA 1
ATOM 2128 C C . GLN A 1 271 ? 9.955 -12.127 -1.295 1.00 53.44 271 GLN A C 1
ATOM 2130 O O . GLN A 1 271 ? 9.300 -11.383 -2.020 1.00 53.44 271 GLN A O 1
ATOM 2135 N N . ILE A 1 272 ? 10.580 -11.684 -0.206 1.00 53.41 272 ILE A N 1
ATOM 2136 C CA . ILE A 1 272 ? 10.639 -10.265 0.140 1.00 53.41 272 ILE A CA 1
ATOM 2137 C C . ILE A 1 272 ? 11.842 -9.678 -0.596 1.00 53.41 272 ILE A C 1
ATOM 2139 O O . ILE A 1 272 ? 12.967 -10.137 -0.401 1.00 53.41 272 ILE A O 1
ATOM 2143 N N . ALA A 1 273 ? 11.628 -8.655 -1.427 1.00 47.44 273 ALA A N 1
ATOM 2144 C CA . ALA A 1 273 ? 12.683 -8.071 -2.261 1.00 47.44 273 ALA A CA 1
ATOM 2145 C C . ALA A 1 273 ? 13.916 -7.570 -1.474 1.00 47.44 273 ALA A C 1
ATOM 2147 O O . ALA A 1 273 ? 15.018 -7.482 -2.013 1.00 47.44 273 ALA A O 1
ATOM 2148 N N . GLU A 1 274 ? 13.741 -7.314 -0.178 1.00 50.34 274 GLU A N 1
ATOM 2149 C CA . GLU A 1 274 ? 14.735 -6.758 0.740 1.00 50.34 274 GLU A CA 1
ATOM 2150 C C . GLU A 1 274 ? 15.592 -7.829 1.488 1.00 50.34 274 GLU A C 1
ATOM 2152 O O . GLU A 1 274 ? 16.486 -7.477 2.260 1.00 50.34 274 GLU A O 1
ATOM 2157 N N . GLU A 1 275 ? 15.403 -9.138 1.231 1.00 44.06 275 GLU A N 1
ATOM 2158 C CA . GLU A 1 275 ? 16.059 -10.276 1.932 1.00 44.06 275 GLU A CA 1
ATOM 2159 C C . GLU A 1 275 ? 17.593 -10.172 2.088 1.00 44.06 275 GLU A C 1
ATOM 2161 O O . GLU A 1 275 ? 18.159 -10.531 3.125 1.00 44.06 275 GLU A O 1
ATOM 2166 N N . GLY A 1 276 ? 18.291 -9.661 1.066 1.00 43.38 276 GLY A N 1
ATOM 2167 C CA . GLY A 1 276 ? 19.760 -9.597 1.035 1.00 43.38 276 GLY A CA 1
ATOM 2168 C C . GLY A 1 276 ? 20.388 -8.541 1.957 1.00 43.38 276 GLY A C 1
ATOM 2169 O O . GLY A 1 276 ? 21.589 -8.610 2.253 1.00 43.38 276 GLY A O 1
ATOM 2170 N N . ALA A 1 277 ? 19.610 -7.556 2.408 1.00 42.84 277 ALA A N 1
ATOM 2171 C CA . ALA A 1 277 ? 20.021 -6.623 3.456 1.00 42.84 277 ALA A CA 1
ATOM 2172 C C . ALA A 1 277 ? 19.803 -7.232 4.855 1.00 42.84 277 ALA A C 1
ATOM 2174 O O . ALA A 1 277 ? 20.582 -6.976 5.771 1.00 42.84 277 ALA A O 1
ATOM 2175 N N . TYR A 1 278 ? 18.808 -8.111 4.997 1.00 43.12 278 TYR A N 1
ATOM 2176 C CA . TYR A 1 278 ? 18.348 -8.638 6.284 1.00 43.12 278 TYR A CA 1
ATOM 2177 C C . TYR A 1 278 ? 19.181 -9.786 6.847 1.00 43.12 278 TYR A C 1
ATOM 2179 O O . TYR A 1 278 ? 19.410 -9.831 8.055 1.00 43.12 278 TYR A O 1
ATOM 2187 N N . ALA A 1 279 ? 19.706 -10.675 5.996 1.00 44.19 279 ALA A N 1
ATOM 2188 C CA . ALA A 1 279 ? 20.623 -11.728 6.444 1.00 44.19 279 ALA A CA 1
ATOM 2189 C C . ALA A 1 279 ? 21.878 -11.151 7.140 1.00 44.19 279 ALA A C 1
ATOM 2191 O O . ALA A 1 279 ? 22.406 -11.756 8.065 1.00 44.19 279 ALA A O 1
ATOM 2192 N N . ARG A 1 280 ? 22.306 -9.939 6.750 1.00 42.97 280 ARG A N 1
ATOM 2193 C CA . ARG A 1 280 ? 23.435 -9.208 7.357 1.00 42.97 280 ARG A CA 1
ATOM 2194 C C . ARG A 1 280 ? 23.100 -8.539 8.699 1.00 42.97 280 ARG A C 1
ATOM 2196 O O . ARG A 1 280 ? 24.006 -8.321 9.497 1.00 42.97 280 ARG A O 1
ATOM 2203 N N . GLU A 1 281 ? 21.833 -8.209 8.958 1.00 40.00 281 GLU A N 1
ATOM 2204 C CA . GLU A 1 281 ? 21.376 -7.620 10.233 1.00 40.00 281 GLU A CA 1
ATOM 2205 C C . GLU A 1 281 ? 21.155 -8.715 11.299 1.00 40.00 281 GLU A C 1
ATOM 2207 O O . GLU A 1 281 ? 21.464 -8.512 12.472 1.00 40.00 281 GLU A O 1
ATOM 2212 N N . LEU A 1 282 ? 20.696 -9.908 10.891 1.00 37.88 282 LEU A N 1
ATOM 2213 C CA . LEU A 1 282 ? 20.473 -11.061 11.780 1.00 37.88 282 LEU A CA 1
ATOM 2214 C C . LEU A 1 282 ? 21.767 -11.690 12.333 1.00 37.88 282 LEU A C 1
ATOM 2216 O O . LEU A 1 282 ? 21.740 -12.220 13.441 1.00 37.88 282 LEU A O 1
ATOM 2220 N N . ASP A 1 283 ? 22.898 -11.554 11.635 1.00 41.03 283 ASP A N 1
ATOM 2221 C CA . ASP A 1 283 ? 24.236 -12.006 12.075 1.00 41.03 283 ASP A CA 1
ATOM 2222 C C . ASP A 1 283 ? 24.896 -11.076 13.125 1.00 41.03 283 ASP A C 1
ATOM 2224 O O . ASP A 1 283 ? 26.106 -11.111 13.355 1.00 41.03 283 ASP A O 1
ATOM 2228 N N . GLY A 1 284 ? 24.109 -10.222 13.791 1.00 39.09 284 GLY A N 1
ATOM 2229 C CA . GLY A 1 284 ? 24.587 -9.326 14.852 1.00 39.09 284 GLY A CA 1
ATOM 2230 C C . GLY A 1 284 ? 25.084 -7.962 14.362 1.00 39.09 284 GLY A C 1
ATOM 2231 O O . GLY A 1 284 ? 25.690 -7.208 15.129 1.00 39.09 284 GLY A O 1
ATOM 2232 N N . GLY A 1 285 ? 24.812 -7.609 13.103 1.00 43.53 285 GLY A N 1
ATOM 2233 C CA . GLY A 1 285 ? 25.041 -6.263 12.584 1.00 43.53 285 GLY A CA 1
ATOM 2234 C C . GLY A 1 285 ? 24.141 -5.243 13.288 1.00 43.53 285 GLY A C 1
ATOM 2235 O O . GLY A 1 285 ? 22.929 -5.422 13.379 1.00 43.53 285 GLY A O 1
ATOM 2236 N N . ARG A 1 286 ? 24.708 -4.142 13.803 1.00 36.09 286 ARG A N 1
ATOM 2237 C CA . ARG A 1 286 ? 23.894 -3.041 14.350 1.00 36.09 286 ARG A CA 1
ATOM 2238 C C . ARG A 1 286 ? 22.977 -2.487 13.260 1.00 36.09 286 ARG A C 1
ATOM 2240 O O . ARG A 1 286 ? 23.433 -2.254 12.143 1.00 36.09 286 ARG A O 1
ATOM 2247 N N . LYS A 1 287 ? 21.732 -2.175 13.637 1.00 38.03 287 LYS A N 1
ATOM 2248 C CA . LYS A 1 287 ? 20.782 -1.387 12.844 1.00 38.03 287 LYS A CA 1
ATOM 2249 C C . LYS A 1 287 ? 21.382 -0.012 12.542 1.00 38.03 287 LYS A C 1
ATOM 2251 O O . LYS A 1 287 ? 21.243 0.921 13.331 1.00 38.03 287 LYS A O 1
ATOM 2256 N N . GLN A 1 288 ? 22.099 0.094 11.431 1.00 37.31 288 GLN A N 1
ATOM 2257 C CA . GLN A 1 288 ? 22.516 1.376 10.883 1.00 37.31 288 GLN A CA 1
ATOM 2258 C C . GLN A 1 288 ? 21.288 2.016 10.232 1.00 37.31 288 GLN A C 1
ATOM 2260 O O . GLN A 1 288 ? 20.496 1.332 9.582 1.00 37.31 288 GLN A O 1
ATOM 2265 N N . ALA A 1 289 ? 21.096 3.320 10.453 1.00 41.84 289 ALA A N 1
ATOM 2266 C CA . ALA A 1 289 ? 20.266 4.110 9.553 1.00 41.84 289 ALA A CA 1
ATOM 2267 C C . ALA A 1 289 ? 20.804 3.856 8.140 1.00 41.84 289 ALA A C 1
ATOM 2269 O O . ALA A 1 289 ? 22.018 3.904 7.960 1.00 41.84 289 ALA A O 1
ATOM 2270 N N . GLU A 1 290 ? 19.937 3.452 7.215 1.00 37.81 290 GLU A N 1
ATOM 2271 C CA . GLU A 1 290 ? 20.326 2.994 5.881 1.00 37.81 290 GLU A CA 1
ATOM 2272 C C . GLU A 1 290 ? 21.232 4.037 5.216 1.00 37.81 290 GLU A C 1
ATOM 2274 O O . GLU A 1 290 ? 20.778 5.106 4.820 1.00 37.81 290 GLU A O 1
ATOM 2279 N N . ASP A 1 291 ? 22.527 3.733 5.144 1.00 35.56 291 ASP A N 1
ATOM 2280 C CA . ASP A 1 291 ? 23.475 4.500 4.354 1.00 35.56 291 ASP A CA 1
ATOM 2281 C C . ASP A 1 291 ? 23.427 3.920 2.938 1.00 35.56 291 ASP A C 1
ATOM 2283 O O . ASP A 1 291 ? 23.678 2.723 2.730 1.00 35.56 291 ASP A O 1
ATOM 2287 N N . LEU A 1 292 ? 23.044 4.758 1.971 1.00 34.97 292 LEU A N 1
ATOM 2288 C CA . LEU A 1 292 ? 22.759 4.395 0.577 1.00 34.97 292 LEU A CA 1
ATOM 2289 C C . LEU A 1 292 ? 23.894 3.591 -0.098 1.00 34.97 292 LEU A C 1
ATOM 2291 O O . LEU A 1 292 ? 23.667 2.883 -1.079 1.00 34.97 292 LEU A O 1
ATOM 2295 N N . GLY A 1 293 ? 25.116 3.634 0.441 1.00 35.28 293 GLY A N 1
ATOM 2296 C CA . GLY A 1 293 ? 26.298 2.971 -0.114 1.00 35.28 293 GLY A CA 1
ATOM 2297 C C . GLY A 1 293 ? 26.323 1.434 -0.045 1.00 35.28 293 GLY A C 1
ATOM 2298 O O . GLY A 1 293 ? 27.061 0.811 -0.810 1.00 35.28 293 GLY A O 1
ATOM 2299 N N . GLN A 1 294 ? 25.537 0.771 0.816 1.00 35.72 294 GLN A N 1
ATOM 2300 C CA . GLN A 1 294 ? 25.568 -0.706 0.932 1.00 35.72 294 GLN A CA 1
ATOM 2301 C C . GLN A 1 294 ? 24.709 -1.453 -0.110 1.00 35.72 294 GLN A C 1
ATOM 2303 O O . GLN A 1 294 ? 24.833 -2.679 -0.242 1.00 35.72 294 GLN A O 1
ATOM 2308 N N . VAL A 1 295 ? 23.882 -0.735 -0.877 1.00 39.78 295 VAL A N 1
ATOM 2309 C CA . VAL A 1 295 ? 22.974 -1.290 -1.901 1.00 39.78 295 VAL A CA 1
ATOM 2310 C C . VAL A 1 295 ? 23.693 -1.547 -3.240 1.00 39.78 295 VAL A C 1
ATOM 2312 O O . VAL A 1 295 ? 23.286 -2.411 -4.015 1.00 39.78 295 VAL A O 1
ATOM 2315 N N . VAL A 1 296 ? 24.858 -0.927 -3.462 1.00 38.12 296 VAL A N 1
ATOM 2316 C CA . VAL A 1 296 ? 25.653 -1.019 -4.708 1.00 38.12 296 VAL A CA 1
ATOM 2317 C C . VAL A 1 296 ? 26.167 -2.442 -5.017 1.00 38.12 296 VAL A C 1
ATOM 2319 O O . VAL A 1 296 ? 26.484 -2.759 -6.161 1.00 38.12 296 VAL A O 1
ATOM 2322 N N . LYS A 1 297 ? 26.192 -3.367 -4.044 1.00 32.59 297 LYS A N 1
ATOM 2323 C CA . LYS A 1 297 ? 26.571 -4.782 -4.276 1.00 32.59 297 LYS A CA 1
ATOM 2324 C C . LYS A 1 297 ? 25.407 -5.714 -4.656 1.00 32.59 297 LYS A C 1
ATOM 2326 O O . LYS A 1 297 ? 25.618 -6.919 -4.789 1.00 32.59 297 LYS A O 1
ATOM 2331 N N . ALA A 1 298 ? 24.196 -5.197 -4.869 1.00 35.38 298 ALA A N 1
ATOM 2332 C CA . ALA A 1 298 ? 22.991 -5.998 -5.104 1.00 35.38 298 ALA A CA 1
ATOM 2333 C C . ALA A 1 298 ? 22.623 -6.215 -6.591 1.00 35.38 298 ALA A C 1
ATOM 2335 O O . ALA A 1 298 ? 21.470 -6.493 -6.905 1.00 35.38 298 ALA A O 1
ATOM 2336 N N . GLY A 1 299 ? 23.589 -6.198 -7.518 1.00 35.81 299 GLY A N 1
ATOM 2337 C CA . GLY A 1 299 ? 23.353 -6.487 -8.949 1.00 35.81 299 GLY A CA 1
ATOM 2338 C C . GLY A 1 299 ? 22.805 -7.895 -9.269 1.00 35.81 299 GLY A C 1
ATOM 2339 O O . GLY A 1 299 ? 22.453 -8.177 -10.408 1.00 35.81 299 GLY A O 1
ATOM 2340 N N . LYS A 1 300 ? 22.696 -8.789 -8.274 1.00 33.25 300 LYS A N 1
ATOM 2341 C CA . LYS A 1 300 ? 22.041 -10.109 -8.389 1.00 33.25 300 LYS A CA 1
ATOM 2342 C C . LYS A 1 300 ? 20.586 -10.137 -7.897 1.00 33.25 300 LYS A C 1
ATOM 2344 O O . LYS A 1 300 ? 19.945 -11.176 -8.012 1.00 33.25 300 LYS A O 1
ATOM 2349 N N . VAL A 1 301 ? 20.070 -9.046 -7.328 1.00 35.91 301 VAL A N 1
ATOM 2350 C CA . VAL A 1 301 ? 18.719 -9.003 -6.738 1.00 35.91 301 VAL A CA 1
ATOM 2351 C C . VAL A 1 301 ? 17.653 -8.741 -7.809 1.00 35.91 301 VAL A C 1
ATOM 2353 O O . VAL A 1 301 ? 16.628 -9.408 -7.804 1.00 35.91 301 VAL A O 1
ATOM 2356 N N . VAL A 1 302 ? 17.965 -7.917 -8.814 1.00 34.81 302 VAL A N 1
ATOM 2357 C CA . VAL A 1 302 ? 17.055 -7.504 -9.908 1.00 34.81 302 VAL A CA 1
ATOM 2358 C C . VAL A 1 302 ? 16.677 -8.645 -10.879 1.00 34.81 302 VAL A C 1
ATOM 2360 O O . VAL A 1 302 ? 15.735 -8.526 -11.651 1.00 34.81 302 VAL A O 1
ATOM 2363 N N . THR A 1 303 ? 17.367 -9.792 -10.837 1.00 31.55 303 THR A N 1
ATOM 2364 C CA . THR A 1 303 ? 17.082 -10.960 -11.703 1.00 31.55 303 THR A CA 1
ATOM 2365 C C . THR A 1 303 ? 16.234 -12.048 -11.032 1.00 31.55 303 THR A C 1
ATOM 2367 O O . THR A 1 303 ? 15.988 -13.093 -11.640 1.00 31.55 303 THR A O 1
ATOM 2370 N N . LYS A 1 304 ? 15.769 -11.846 -9.790 1.00 36.00 304 LYS A N 1
ATOM 2371 C CA . LYS A 1 304 ? 14.926 -12.827 -9.092 1.00 36.00 304 LYS A CA 1
ATOM 2372 C C . LYS A 1 304 ? 13.440 -12.585 -9.361 1.00 36.00 304 LYS A C 1
ATOM 2374 O O . LYS A 1 304 ? 12.941 -11.475 -9.241 1.00 36.00 304 LYS A O 1
ATOM 2379 N N . ARG A 1 305 ? 12.712 -13.662 -9.671 1.00 40.25 305 ARG A N 1
ATOM 2380 C CA . ARG A 1 305 ? 11.244 -13.683 -9.619 1.00 40.25 305 ARG A CA 1
ATOM 2381 C C . ARG A 1 305 ? 10.823 -13.518 -8.157 1.00 40.25 305 ARG A C 1
ATOM 2383 O O . ARG A 1 305 ? 11.018 -14.450 -7.387 1.00 40.25 305 ARG A O 1
ATOM 2390 N N . TYR A 1 306 ? 10.228 -12.385 -7.793 1.00 51.06 306 TYR A N 1
ATOM 2391 C CA . TYR A 1 306 ? 9.820 -12.077 -6.410 1.00 51.06 306 TYR A CA 1
ATOM 2392 C C . TYR A 1 306 ? 8.596 -12.866 -5.893 1.00 51.06 306 TYR A C 1
ATOM 2394 O O . TYR A 1 306 ? 8.068 -12.577 -4.824 1.00 51.06 306 TYR A O 1
ATOM 2402 N N . GLY A 1 307 ? 8.189 -13.917 -6.612 1.00 52.81 307 GLY A N 1
ATOM 2403 C CA . GLY A 1 307 ? 7.120 -14.829 -6.211 1.00 52.81 307 GLY A CA 1
ATOM 2404 C C . GLY A 1 307 ? 5.741 -14.168 -6.111 1.00 52.81 307 GLY A C 1
ATOM 2405 O O . GLY A 1 307 ? 5.520 -13.081 -6.643 1.00 52.81 307 GLY A O 1
ATOM 2406 N N . ARG A 1 308 ? 4.790 -14.867 -5.492 1.00 60.62 308 ARG A N 1
ATOM 2407 C CA . ARG A 1 308 ? 3.412 -14.405 -5.263 1.00 60.62 308 ARG A CA 1
ATOM 2408 C C . ARG A 1 308 ? 3.263 -13.701 -3.919 1.00 60.62 308 ARG A C 1
ATOM 2410 O O . ARG A 1 308 ? 3.976 -13.997 -2.957 1.00 60.62 308 ARG A O 1
ATOM 2417 N N . VAL A 1 309 ? 2.286 -12.805 -3.849 1.00 72.56 309 VAL A N 1
ATOM 2418 C CA . VAL A 1 309 ? 1.805 -12.218 -2.600 1.00 72.56 309 VAL A CA 1
ATOM 2419 C C . VAL A 1 309 ? 0.488 -12.885 -2.238 1.00 72.56 309 VAL A C 1
ATOM 2421 O O . VAL A 1 309 ? -0.419 -12.965 -3.054 1.00 72.56 309 VAL A O 1
ATOM 2424 N N . PHE A 1 310 ? 0.358 -13.366 -1.013 1.00 78.19 310 PHE A N 1
ATOM 2425 C CA . PHE A 1 310 ? -0.883 -13.922 -0.496 1.00 78.19 310 PHE A CA 1
ATOM 2426 C C . PHE A 1 310 ? -1.525 -12.903 0.431 1.00 78.19 310 PHE A C 1
ATOM 2428 O O . PHE A 1 310 ? -0.942 -12.557 1.461 1.00 78.19 310 PHE A O 1
ATOM 2435 N N . MET A 1 311 ? -2.734 -12.462 0.089 1.00 86.50 311 MET A N 1
ATOM 2436 C CA . MET A 1 311 ? -3.555 -11.639 0.967 1.00 86.50 311 MET A CA 1
ATOM 2437 C C . MET A 1 311 ? -4.722 -12.467 1.502 1.00 86.50 311 MET A C 1
ATOM 2439 O O . MET A 1 311 ? -5.426 -13.153 0.756 1.00 86.50 311 MET A O 1
ATOM 2443 N N . ARG A 1 312 ? -4.917 -12.436 2.821 1.00 90.38 312 ARG A N 1
ATOM 2444 C CA . ARG A 1 312 ? -6.007 -13.134 3.509 1.00 90.38 312 ARG A CA 1
ATOM 2445 C C . ARG A 1 312 ? -6.690 -12.182 4.468 1.00 90.38 312 ARG A C 1
ATOM 2447 O O . ARG A 1 312 ? -6.037 -11.534 5.279 1.00 90.38 312 ARG A O 1
ATOM 2454 N N . VAL A 1 313 ? -8.012 -12.143 4.400 1.00 94.81 313 VAL A N 1
ATOM 2455 C CA . VAL A 1 313 ? -8.834 -11.315 5.281 1.00 94.81 313 VAL A CA 1
ATOM 2456 C C . VAL A 1 313 ? -9.379 -12.218 6.384 1.00 94.81 313 VAL A C 1
ATOM 2458 O O . VAL A 1 313 ? -10.026 -13.226 6.103 1.00 94.81 313 VAL A O 1
ATOM 2461 N N . GLY A 1 314 ? -9.078 -11.896 7.639 1.00 93.06 314 GLY A N 1
ATOM 2462 C CA . GLY A 1 314 ? -9.543 -12.631 8.813 1.00 93.06 314 GLY A CA 1
ATOM 2463 C C . GLY A 1 314 ? -11.039 -12.451 9.062 1.00 93.06 314 GLY A C 1
ATOM 2464 O O . GLY A 1 314 ? -11.700 -11.666 8.390 1.00 93.06 314 GLY A O 1
ATOM 2465 N N . GLN A 1 315 ? -11.581 -13.182 10.036 1.00 95.44 315 GLN A N 1
ATOM 2466 C CA . GLN A 1 315 ? -12.972 -12.988 10.454 1.00 95.44 315 GLN A CA 1
ATOM 2467 C C . GLN A 1 315 ? -13.168 -11.578 11.036 1.00 95.44 315 GLN A C 1
ATOM 2469 O O . GLN A 1 315 ? -12.252 -11.076 11.697 1.00 95.44 315 GLN A O 1
ATOM 2474 N N . PRO A 1 316 ? -14.329 -10.940 10.800 1.00 95.88 316 PRO A N 1
ATOM 2475 C CA . PRO A 1 316 ? -14.621 -9.633 11.369 1.00 95.88 316 PRO A CA 1
ATOM 2476 C C . PRO A 1 316 ? -14.676 -9.728 12.895 1.00 95.88 316 PRO A C 1
ATOM 2478 O O . PRO A 1 316 ? -15.300 -10.632 13.448 1.00 95.88 316 PRO A O 1
ATOM 2481 N N . ILE A 1 317 ? -14.027 -8.785 13.571 1.00 95.81 317 ILE A N 1
ATOM 2482 C CA . ILE A 1 317 ? -14.052 -8.653 15.027 1.00 95.81 317 ILE A CA 1
ATOM 2483 C C . ILE A 1 317 ? -14.893 -7.425 15.353 1.00 95.81 317 ILE A C 1
ATOM 2485 O O . ILE A 1 317 ? -14.507 -6.293 15.054 1.00 95.81 317 ILE A O 1
ATOM 2489 N N . LEU A 1 318 ? -16.056 -7.642 15.961 1.00 94.12 318 LEU A N 1
ATOM 2490 C CA . LEU A 1 318 ? -16.956 -6.559 16.335 1.00 94.12 318 LEU A CA 1
ATOM 2491 C C . LEU A 1 318 ? -16.445 -5.887 17.609 1.00 94.12 318 LEU A C 1
ATOM 2493 O O . LEU A 1 318 ? -16.408 -6.499 18.677 1.00 94.12 318 LEU A O 1
ATOM 2497 N N . ALA A 1 319 ? -16.080 -4.607 17.514 1.00 92.75 319 ALA A N 1
ATOM 2498 C CA . ALA A 1 319 ? -15.553 -3.866 18.656 1.00 92.75 319 ALA A CA 1
ATOM 2499 C C . ALA A 1 319 ? -16.559 -3.831 19.817 1.00 92.75 319 ALA A C 1
ATOM 2501 O O . ALA A 1 319 ? -16.164 -3.953 20.971 1.00 92.75 319 ALA A O 1
ATOM 2502 N N . GLY A 1 320 ? -17.861 -3.750 19.520 1.00 89.12 320 GLY A N 1
ATOM 2503 C CA . GLY A 1 320 ? -18.921 -3.798 20.531 1.00 89.12 320 GLY A CA 1
ATOM 2504 C C . GLY A 1 320 ? -18.963 -5.110 21.324 1.00 89.12 320 GLY A C 1
ATOM 2505 O O . GLY A 1 320 ? -19.158 -5.076 22.535 1.00 89.12 320 GLY A O 1
ATOM 2506 N N . GLU A 1 321 ? -18.723 -6.256 20.678 1.00 91.06 321 GLU A N 1
ATOM 2507 C CA . GLU A 1 321 ? -18.667 -7.556 21.366 1.00 91.06 321 GLU A CA 1
ATOM 2508 C C . GLU A 1 321 ? -17.430 -7.655 22.258 1.00 91.06 321 GLU A C 1
ATOM 2510 O O . GLU A 1 321 ? -17.520 -8.101 23.401 1.00 91.06 321 GLU A O 1
ATOM 2515 N N . VAL A 1 322 ? -16.287 -7.170 21.763 1.00 91.50 322 VAL A N 1
ATOM 2516 C CA . VAL A 1 322 ? -15.050 -7.097 22.548 1.00 91.50 322 VAL A CA 1
ATOM 2517 C C . VAL A 1 322 ? -15.255 -6.220 23.781 1.00 91.50 322 VAL A C 1
ATOM 2519 O O . VAL A 1 322 ? -14.914 -6.638 24.882 1.00 91.50 322 VAL A O 1
ATOM 2522 N N . LEU A 1 323 ? -15.848 -5.036 23.610 1.00 90.19 323 LEU A N 1
ATOM 2523 C CA . LEU A 1 323 ? -16.133 -4.098 24.697 1.00 90.19 323 LEU A CA 1
ATOM 2524 C C . LEU A 1 323 ? -17.131 -4.672 25.712 1.00 90.19 323 LEU A C 1
ATOM 2526 O O . LEU A 1 323 ? -16.935 -4.510 26.913 1.00 90.19 323 LEU A O 1
ATOM 2530 N N . GLY A 1 324 ? -18.173 -5.365 25.244 1.00 87.75 324 GLY A N 1
ATOM 2531 C CA . GLY A 1 324 ? -19.173 -6.006 26.101 1.00 87.75 324 GLY A CA 1
ATOM 2532 C C . GLY A 1 324 ? -18.642 -7.208 26.887 1.00 87.75 324 GLY A C 1
ATOM 2533 O O . GLY A 1 324 ? -19.174 -7.524 2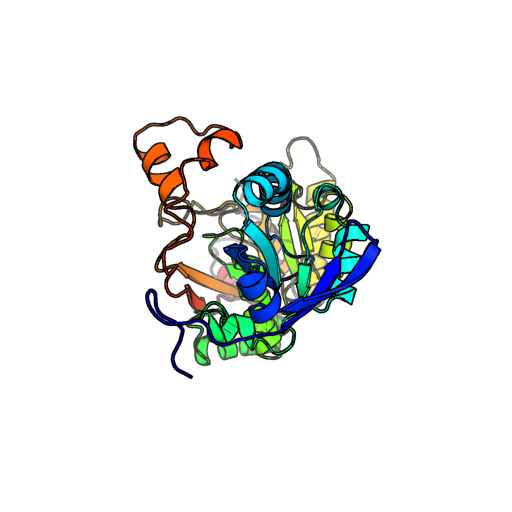7.947 1.00 87.75 324 GLY A O 1
ATOM 2534 N N . GLY A 1 325 ? -17.584 -7.862 26.398 1.00 88.31 325 GLY A N 1
ATOM 2535 C CA . GLY A 1 325 ? -16.921 -8.981 27.072 1.00 88.31 325 GLY A CA 1
ATOM 2536 C C . GLY A 1 325 ? -15.900 -8.579 28.143 1.00 88.31 325 GLY A C 1
ATOM 2537 O O . GLY A 1 325 ? -15.316 -9.455 28.783 1.00 88.31 325 GLY A O 1
ATOM 2538 N N . LEU A 1 326 ? -15.645 -7.281 28.338 1.00 88.69 326 LEU A N 1
ATOM 2539 C CA . LEU A 1 326 ? -14.672 -6.806 29.322 1.00 88.69 326 LEU A CA 1
ATOM 2540 C C . LEU A 1 326 ? -15.199 -6.952 30.759 1.00 88.69 326 LEU A C 1
ATOM 2542 O O . LEU A 1 326 ? -16.382 -6.740 31.015 1.00 88.69 326 LEU A O 1
ATOM 2546 N N . PRO A 1 327 ? -14.319 -7.236 31.740 1.00 86.38 327 PRO A N 1
ATOM 2547 C CA . PRO A 1 327 ? -14.725 -7.397 33.138 1.00 86.38 327 PRO A CA 1
ATOM 2548 C C . PRO A 1 327 ? -15.210 -6.090 33.786 1.00 86.38 327 PRO A C 1
ATOM 2550 O O . PRO A 1 327 ? -15.841 -6.126 34.839 1.00 86.38 327 PRO A O 1
ATOM 2553 N N . ARG A 1 328 ? -14.871 -4.938 33.195 1.00 86.25 328 ARG A N 1
ATOM 2554 C CA . ARG A 1 328 ? -15.255 -3.590 33.631 1.00 86.25 328 ARG A CA 1
ATOM 2555 C C . ARG A 1 328 ? -15.476 -2.696 32.407 1.00 86.25 328 ARG A C 1
ATOM 2557 O O . ARG A 1 328 ? -14.895 -2.994 31.359 1.00 86.25 328 ARG A O 1
ATOM 2564 N N . PRO A 1 329 ? -16.257 -1.605 32.530 1.00 85.06 329 PRO A N 1
ATOM 2565 C CA . PRO A 1 329 ? -16.444 -0.648 31.445 1.00 85.06 329 PRO A CA 1
ATOM 2566 C C . PRO A 1 329 ? -15.106 -0.162 30.881 1.00 85.06 329 PRO A C 1
ATOM 2568 O O . PRO A 1 329 ? -14.188 0.158 31.633 1.00 85.06 329 PRO A O 1
ATOM 2571 N N . TRP A 1 330 ? -15.004 -0.071 29.553 1.00 86.38 330 TRP A N 1
ATOM 2572 C CA . TRP A 1 330 ? -13.775 0.330 28.855 1.00 86.38 330 TRP A CA 1
ATOM 2573 C C . TRP A 1 330 ? -13.181 1.650 29.370 1.00 86.38 330 TRP A C 1
ATOM 2575 O O . TRP A 1 330 ? -11.972 1.755 29.551 1.00 86.38 330 TRP A O 1
ATOM 2585 N N . ALA A 1 331 ? -14.035 2.625 29.693 1.00 81.25 331 ALA A N 1
ATOM 2586 C CA . ALA A 1 331 ? -13.627 3.923 30.232 1.00 81.25 331 ALA A CA 1
ATOM 2587 C C . ALA A 1 331 ? -12.940 3.847 31.612 1.00 81.25 331 ALA A C 1
ATOM 2589 O O . ALA A 1 331 ? -12.240 4.781 31.996 1.00 81.25 331 ALA A O 1
ATOM 2590 N N . GLU A 1 332 ? -13.136 2.755 32.354 1.00 81.31 332 GLU A N 1
ATOM 2591 C CA . GLU A 1 332 ? -12.600 2.544 33.705 1.00 81.31 332 GLU A CA 1
ATOM 2592 C C . GLU A 1 332 ? -11.328 1.683 33.719 1.00 81.31 332 GLU A C 1
ATOM 2594 O O . GLU A 1 332 ? -10.705 1.503 34.769 1.00 81.31 332 GLU A O 1
ATOM 2599 N N . LEU A 1 333 ? -10.929 1.125 32.572 1.00 78.00 333 LEU A N 1
ATOM 2600 C CA . LEU A 1 333 ? -9.690 0.365 32.455 1.00 78.00 333 LEU A CA 1
ATOM 2601 C C . LEU A 1 333 ? -8.498 1.327 32.350 1.00 78.00 333 LEU A C 1
ATOM 2603 O O . LEU A 1 333 ? -8.498 2.275 31.564 1.00 78.00 333 LEU A O 1
ATOM 2607 N N . GLY A 1 334 ? -7.471 1.084 33.170 1.00 64.19 334 GLY A N 1
ATOM 2608 C CA . GLY A 1 334 ? -6.218 1.836 33.120 1.00 64.19 334 GLY A CA 1
ATOM 2609 C C . GLY A 1 334 ? -5.573 1.731 31.736 1.00 64.19 334 GLY A C 1
ATOM 2610 O O . GLY A 1 334 ? -5.545 0.657 31.141 1.00 64.19 334 GLY A O 1
ATOM 2611 N N . ARG A 1 335 ? -5.073 2.859 31.223 1.00 62.66 335 ARG A N 1
ATOM 2612 C CA . ARG A 1 335 ? -4.475 2.992 29.882 1.00 62.66 335 ARG A CA 1
ATOM 2613 C C . ARG A 1 335 ? -2.958 2.738 29.889 1.00 62.66 335 ARG A C 1
ATOM 2615 O O . ARG A 1 335 ? -2.233 3.455 29.199 1.00 62.66 335 ARG A O 1
ATOM 2622 N N . GLU A 1 336 ? -2.494 1.819 30.737 1.00 44.06 336 GLU A N 1
ATOM 2623 C CA . GLU A 1 336 ? -1.063 1.507 30.922 1.00 44.06 336 GLU A CA 1
ATOM 2624 C C . GLU A 1 336 ? -0.493 0.614 29.817 1.00 44.06 336 GLU A C 1
ATOM 2626 O O . GLU A 1 336 ? -1.182 -0.351 29.409 1.00 44.06 336 GLU A O 1
#

Radius of gyration: 23.1 Å; chains: 1; bounding box: 57×36×70 Å

Foldseek 3Di:
DDADDPPDDQDKDKFWWQFLVVLDIDMDIPVVLVVVVAAEAEAEDEDFLDPPPLVVQLVCLVCQVVSVVVRYAYEYEYLDDNVSVSVRCVFPPSNVSHGGIYTHNVVCPVVVNNPNDDPPVLEPDDPVQVVLLVVLLVQAAEEEAEAAADPCPLVVVQVNCVVVVHDRAQEEDECVQLDPPRNVVSVVVRYDYDYPDCPPPPVVLVVSLVVVLVCRQVSGYYYYHQQNDHDLPQDTHDGDCSVVLSLLVSQLPHDPSHWYKYKYKYKDWPADLCNVVRVCVVVVDPPDPDDVVVCVPVPVSVPDDRHHMYMGIDHIDTSVVVQVPDPDHPVPDDPD

pLDDT: mean 77.28, std 17.6, range [31.55, 97.06]

Secondary structure (DSSP, 8-state):
-PPP-TTSPPPP-EEEEEETTTTEEEEEEHHHHHHTT-EEEEEE-S-TTSSS-HHHHHHHHHHHHHHHHTTEEEEEEESS-HHHHHHHHHH-GGGGG--S-EEE-TT-HHHHHTT---TTTTEEE-HHHHHHHHHHHHHEEEEEEE----TTHHHHHHHHHHTTTPPPPEEEEEGGG--TTHHHHHHHTTEEEE-S--TT-SHHHHHHHHHHHHHHHTT--EE--TTSS--TTSSPPPP-HHHHHHHHHHHHTS-TTSEEEEEEEEEEESS-TTHHHHHHHHTT-------GGGGGG-TTTTTS---PEEEEEPPPEEHHHHHHTSSS-GGGS---